Protein AF-A0A256YL87-F1 (afdb_monomer_lite)

Secondary structure (DSSP, 8-state):
-HHHHGGGS-TTSEEEEEESS------TTSEEEEEE-BPPPTTS---B-HHHHHHHHHHT--SEEEE---SSHHHHHHHHHSTTT---GGGGGG--EEEEEEE-TTT--EEEEEEEEEEE-GGG-EEEEEEEEEETTTTEEEE-S--SHHHHHHHHHH---HHHHHHHHHHHHHHHHHHHHTT---HHHHHHHHHHHHH-HHHHHHHHHTT-----

Structure (mmCIF, N/CA/C/O backbone):
data_AF-A0A256YL87-F1
#
_entry.id   AF-A0A256YL87-F1
#
loop_
_atom_site.group_PDB
_atom_site.id
_atom_site.type_symbol
_atom_site.label_atom_id
_atom_site.label_alt_id
_atom_site.label_comp_id
_atom_site.label_asym_id
_atom_site.label_entity_id
_atom_site.label_seq_id
_atom_site.pdbx_PDB_ins_code
_atom_site.Cartn_x
_atom_site.Cartn_y
_atom_site.Cartn_z
_atom_site.occupancy
_atom_site.B_iso_or_equiv
_atom_site.auth_seq_id
_atom_site.auth_comp_id
_atom_site.auth_asym_id
_atom_site.auth_atom_id
_atom_site.pdbx_PDB_model_num
ATOM 1 N N . MET A 1 1 ? 0.504 -9.655 0.943 1.00 65.00 1 MET A N 1
ATOM 2 C CA . MET A 1 1 ? 0.299 -8.332 1.563 1.00 65.00 1 MET A CA 1
ATOM 3 C C . MET A 1 1 ? -0.333 -7.368 0.583 1.00 65.00 1 MET A C 1
ATOM 5 O O . MET A 1 1 ? -1.377 -6.861 0.934 1.00 65.00 1 MET A O 1
ATOM 9 N N . LEU A 1 2 ? 0.217 -7.143 -0.621 1.00 65.88 2 LEU A N 1
ATOM 10 C CA . LEU A 1 2 ? -0.409 -6.188 -1.535 1.00 65.88 2 LEU A CA 1
ATOM 11 C C . LEU A 1 2 ? -1.869 -6.567 -1.850 1.00 65.88 2 LEU A C 1
ATOM 13 O O . LEU A 1 2 ? -2.726 -5.746 -1.579 1.00 65.88 2 LEU A O 1
ATOM 17 N N . ASN A 1 3 ? -2.173 -7.829 -2.196 1.00 68.75 3 ASN A N 1
ATOM 18 C CA . ASN A 1 3 ? -3.563 -8.323 -2.319 1.00 68.75 3 ASN A CA 1
ATOM 19 C C . ASN A 1 3 ? -4.438 -8.081 -1.068 1.00 68.75 3 ASN A C 1
ATOM 21 O O . ASN A 1 3 ? -5.636 -7.885 -1.195 1.00 68.75 3 ASN A O 1
ATOM 25 N N . ALA A 1 4 ? -3.853 -8.075 0.135 1.00 72.06 4 ALA A N 1
ATOM 26 C CA . ALA A 1 4 ? -4.585 -7.834 1.382 1.00 72.06 4 ALA A CA 1
ATOM 27 C C . ALA A 1 4 ? -4.848 -6.341 1.642 1.00 72.06 4 ALA A C 1
ATOM 29 O O . ALA A 1 4 ? -5.718 -6.011 2.436 1.00 72.06 4 ALA A O 1
ATOM 30 N N . LEU A 1 5 ? -4.108 -5.442 0.983 1.00 74.75 5 LEU A N 1
ATOM 31 C CA . LEU A 1 5 ? -4.357 -4.000 1.028 1.00 74.75 5 LEU A CA 1
ATOM 32 C C . LEU A 1 5 ? -5.403 -3.551 -0.005 1.00 74.75 5 LEU A C 1
ATOM 34 O O . LEU A 1 5 ? -5.921 -2.443 0.090 1.00 74.75 5 LEU A O 1
ATOM 38 N N . MET A 1 6 ? -5.710 -4.406 -0.982 1.00 71.38 6 MET A N 1
ATOM 39 C CA . MET A 1 6 ? -6.603 -4.100 -2.102 1.00 71.38 6 MET A CA 1
ATOM 40 C C . MET A 1 6 ? -8.051 -3.799 -1.693 1.00 71.38 6 MET A C 1
ATOM 42 O O . MET A 1 6 ? -8.614 -2.876 -2.272 1.00 71.38 6 MET A O 1
ATOM 46 N N . PRO A 1 7 ? -8.649 -4.462 -0.679 1.00 73.06 7 PRO A N 1
ATOM 47 C CA . PRO A 1 7 ? -9.978 -4.092 -0.184 1.00 73.06 7 PRO A CA 1
ATOM 48 C C . PRO A 1 7 ? -10.101 -2.640 0.286 1.00 73.06 7 PRO A C 1
ATOM 50 O O . PRO A 1 7 ? -11.183 -2.074 0.221 1.00 73.06 7 PRO A O 1
ATOM 53 N N . PHE A 1 8 ? -9.002 -2.017 0.728 1.00 80.06 8 PHE A N 1
ATOM 54 C CA . PHE A 1 8 ? -8.979 -0.615 1.167 1.00 80.06 8 PHE A CA 1
ATOM 55 C C . PHE A 1 8 ? -8.880 0.386 0.020 1.00 80.06 8 PHE A C 1
ATOM 57 O O . PHE A 1 8 ? -8.781 1.592 0.248 1.00 80.06 8 PHE A O 1
ATOM 64 N N . MET A 1 9 ? -8.846 -0.096 -1.218 1.00 78.19 9 MET A N 1
ATOM 65 C CA . MET A 1 9 ? -8.761 0.754 -2.389 1.00 78.19 9 MET A CA 1
ATOM 66 C C . MET A 1 9 ? -10.175 1.062 -2.873 1.00 78.19 9 MET A C 1
ATOM 68 O O . MET A 1 9 ? -10.943 0.132 -3.118 1.00 78.19 9 MET A O 1
ATOM 72 N N . PRO A 1 10 ? -10.531 2.348 -3.032 1.00 75.62 10 PRO A N 1
ATOM 73 C CA . PRO A 1 10 ? -11.819 2.719 -3.593 1.00 75.62 10 PRO A CA 1
ATOM 74 C C . PRO A 1 10 ? -12.032 2.059 -4.961 1.00 75.62 10 PRO A C 1
ATOM 76 O O . PRO A 1 10 ? -11.167 2.141 -5.835 1.00 75.62 10 PRO A O 1
ATOM 79 N N . ALA A 1 11 ? -13.195 1.436 -5.165 1.00 73.12 11 ALA A N 1
ATOM 80 C CA . ALA A 1 11 ? -13.511 0.701 -6.395 1.00 73.12 11 ALA A CA 1
ATOM 81 C C . ALA A 1 11 ? -13.510 1.581 -7.662 1.00 73.12 11 ALA A C 1
ATOM 83 O O . ALA A 1 11 ? -13.386 1.081 -8.778 1.00 73.12 11 ALA A O 1
ATOM 84 N N . ASN A 1 12 ? -13.610 2.904 -7.501 1.00 79.81 12 ASN A N 1
ATOM 85 C CA . ASN A 1 12 ? -13.556 3.874 -8.592 1.00 79.81 12 ASN A CA 1
ATOM 86 C C . ASN A 1 12 ? -12.128 4.222 -9.061 1.00 79.81 12 ASN A C 1
ATOM 88 O O . ASN A 1 12 ? -11.996 4.988 -10.014 1.00 79.81 12 ASN A O 1
ATOM 92 N N . GLN A 1 13 ? -11.077 3.688 -8.429 1.00 83.00 13 GLN A N 1
ATOM 93 C CA . GLN A 1 13 ? -9.684 3.952 -8.803 1.00 83.00 13 GLN A CA 1
ATOM 94 C C . GLN A 1 13 ? -9.169 2.948 -9.841 1.00 83.00 13 GLN A C 1
ATOM 96 O O . GLN A 1 13 ? -9.320 1.736 -9.683 1.00 83.00 13 GLN A O 1
ATOM 101 N N . ARG A 1 14 ? -8.494 3.445 -10.885 1.00 84.31 14 ARG A N 1
ATOM 102 C CA . ARG A 1 14 ? -7.747 2.630 -11.850 1.00 84.31 14 ARG A CA 1
ATOM 103 C C . ARG A 1 14 ? -6.393 2.239 -11.268 1.00 84.31 14 ARG A C 1
ATOM 105 O O . ARG A 1 14 ? -5.524 3.089 -11.056 1.00 84.31 14 ARG A O 1
ATOM 112 N N . ILE A 1 15 ? -6.191 0.940 -11.088 1.00 86.62 15 ILE A N 1
ATOM 113 C CA . ILE A 1 15 ? -4.958 0.360 -10.556 1.00 86.62 15 ILE A CA 1
ATOM 114 C C . ILE A 1 15 ? -4.226 -0.343 -11.693 1.00 86.62 15 ILE A C 1
ATOM 116 O O . ILE A 1 15 ? -4.788 -1.223 -12.341 1.00 86.62 15 ILE A O 1
ATOM 120 N N . ILE A 1 16 ? -2.965 0.005 -11.927 1.00 87.31 16 ILE A N 1
ATOM 121 C CA . ILE A 1 16 ? -2.122 -0.681 -12.912 1.00 87.31 16 ILE A CA 1
ATOM 122 C C . ILE A 1 16 ? -0.982 -1.370 -12.178 1.00 87.31 16 ILE A C 1
ATOM 124 O O . ILE A 1 16 ? -0.243 -0.711 -11.448 1.00 87.31 16 ILE A O 1
ATOM 128 N N . SER A 1 17 ? -0.834 -2.682 -12.361 1.00 87.19 17 SER A N 1
ATOM 129 C CA . SER A 1 17 ? 0.311 -3.427 -11.832 1.00 87.19 17 SER A CA 1
ATOM 130 C C . SER A 1 17 ? 1.268 -3.827 -12.939 1.00 87.19 17 SER A C 1
ATOM 132 O O . SER A 1 17 ? 0.838 -4.109 -14.049 1.00 87.19 17 SER A O 1
ATOM 134 N N . MET A 1 18 ? 2.562 -3.850 -12.642 1.00 86.88 18 MET A N 1
ATOM 135 C CA . MET A 1 18 ? 3.627 -4.227 -13.568 1.00 86.88 18 MET A CA 1
ATOM 136 C C . MET A 1 18 ? 4.562 -5.196 -12.865 1.00 86.88 18 MET A C 1
ATOM 138 O O . MET A 1 18 ? 5.138 -4.845 -11.840 1.00 86.88 18 MET A O 1
ATOM 142 N N . GLU A 1 19 ? 4.702 -6.409 -13.385 1.00 83.12 19 GLU A N 1
ATOM 143 C CA . GLU A 1 19 ? 5.473 -7.479 -12.742 1.00 83.12 19 GLU A CA 1
ATOM 144 C C . GLU A 1 19 ? 6.306 -8.238 -13.781 1.00 83.12 19 GLU A C 1
ATOM 146 O O . GLU A 1 19 ? 5.884 -8.362 -14.928 1.00 83.12 19 GLU A O 1
ATOM 151 N N . ASP A 1 20 ? 7.463 -8.786 -13.408 1.00 80.25 20 ASP A N 1
ATOM 152 C CA . ASP A 1 20 ? 8.186 -9.698 -14.307 1.00 80.25 20 ASP A CA 1
ATOM 153 C C . ASP A 1 20 ? 7.528 -11.079 -14.364 1.00 80.25 20 ASP A C 1
ATOM 155 O O . ASP A 1 20 ? 7.386 -11.689 -15.420 1.00 80.25 20 ASP A O 1
ATOM 159 N N . THR A 1 21 ? 7.052 -11.559 -13.216 1.00 79.25 21 THR A N 1
ATOM 160 C CA . THR A 1 21 ? 6.177 -12.727 -13.109 1.00 79.25 21 THR A CA 1
ATOM 161 C C . THR A 1 21 ? 4.900 -12.301 -12.409 1.00 79.25 21 THR A C 1
ATOM 163 O O . THR A 1 21 ? 4.961 -11.682 -11.354 1.00 79.25 21 THR A O 1
ATOM 166 N N . ARG A 1 22 ? 3.737 -12.627 -12.977 1.00 80.50 22 ARG A N 1
ATOM 167 C CA . ARG A 1 22 ? 2.442 -12.253 -12.398 1.00 80.50 22 ARG A CA 1
ATOM 168 C C . ARG A 1 22 ? 2.226 -12.954 -11.055 1.00 80.50 22 ARG A C 1
ATOM 170 O O . ARG A 1 22 ? 2.071 -14.174 -11.022 1.00 80.50 22 ARG A O 1
ATOM 177 N N . GLU A 1 23 ? 2.164 -12.188 -9.972 1.00 76.62 23 GLU A N 1
ATOM 178 C CA . GLU A 1 23 ? 1.885 -12.700 -8.627 1.00 76.62 23 GLU A CA 1
ATOM 179 C C . GLU A 1 23 ? 0.639 -12.080 -7.994 1.00 76.62 23 GLU A C 1
ATOM 181 O O . GLU A 1 23 ? 0.049 -12.659 -7.074 1.00 76.62 23 GLU A O 1
ATOM 186 N N . LEU A 1 24 ? 0.245 -10.889 -8.444 1.00 76.94 24 LEU A N 1
ATOM 187 C CA . LEU A 1 24 ? -0.915 -10.204 -7.899 1.00 76.94 24 LEU A CA 1
ATOM 188 C C . LEU A 1 24 ? -2.213 -10.815 -8.408 1.00 76.94 24 LEU A C 1
ATOM 190 O O . LEU A 1 24 ? -2.313 -11.297 -9.537 1.00 76.94 24 LEU A O 1
ATOM 194 N N . ASN A 1 25 ? -3.215 -10.778 -7.534 1.00 77.56 25 ASN A N 1
ATOM 195 C CA . ASN A 1 25 ? -4.585 -11.157 -7.837 1.00 77.56 25 ASN A CA 1
ATOM 196 C C . ASN A 1 25 ? -5.507 -10.206 -7.077 1.00 77.56 25 ASN A C 1
ATOM 198 O O . ASN A 1 25 ? -5.668 -10.344 -5.861 1.00 77.56 25 ASN A O 1
ATOM 202 N N . LEU A 1 26 ? -6.017 -9.193 -7.775 1.00 76.62 26 LEU A N 1
ATOM 203 C CA . LEU A 1 26 ? -6.909 -8.195 -7.193 1.00 76.62 26 LEU A CA 1
ATOM 204 C C . LEU A 1 26 ? -8.371 -8.656 -7.295 1.00 76.62 26 LEU A C 1
ATOM 206 O O . LEU A 1 26 ? -8.702 -9.401 -8.218 1.00 76.62 26 LEU A O 1
ATOM 210 N N . PRO A 1 27 ? -9.238 -8.201 -6.372 1.00 75.19 27 PRO A N 1
ATOM 211 C CA . PRO A 1 27 ? -10.679 -8.414 -6.459 1.00 75.19 27 PRO A CA 1
ATOM 212 C C . PRO A 1 27 ? -11.276 -7.967 -7.791 1.00 75.19 27 PRO A C 1
ATOM 214 O O . PRO A 1 27 ? -10.871 -6.942 -8.339 1.00 75.19 27 PRO A O 1
ATOM 217 N N . GLU A 1 28 ? -12.309 -8.674 -8.248 1.00 77.69 28 GLU A N 1
ATOM 218 C CA . GLU A 1 28 ? -13.005 -8.363 -9.505 1.00 77.69 28 GLU A CA 1
ATOM 219 C C . GLU A 1 28 ? -13.693 -6.991 -9.495 1.00 77.69 28 GLU A C 1
ATOM 221 O O . GLU A 1 28 ? -13.864 -6.381 -10.548 1.00 77.69 28 GLU A O 1
ATOM 226 N N . PHE A 1 29 ? -14.064 -6.476 -8.317 1.00 76.19 29 PHE A N 1
ATOM 227 C CA . PHE A 1 29 ? -14.705 -5.165 -8.193 1.00 76.19 29 PHE A CA 1
ATOM 228 C C . PHE A 1 29 ? -13.746 -3.985 -8.415 1.00 76.19 29 PHE A C 1
ATOM 230 O O . PHE A 1 29 ? -14.200 -2.849 -8.546 1.00 76.19 29 PHE A O 1
ATOM 237 N N . LEU A 1 30 ? -12.429 -4.220 -8.440 1.00 80.12 30 LEU A N 1
ATOM 238 C CA . LEU A 1 30 ? -11.444 -3.175 -8.702 1.00 80.12 30 LEU A CA 1
ATOM 239 C C . LEU A 1 30 ? -11.205 -3.014 -10.204 1.00 80.12 30 LEU A C 1
ATOM 241 O O . LEU A 1 30 ? -11.046 -3.986 -10.943 1.00 80.12 30 LEU A O 1
ATOM 245 N N . HIS A 1 31 ? -11.060 -1.767 -10.654 1.00 87.19 31 HIS A N 1
ATOM 246 C CA . HIS A 1 31 ? -10.614 -1.458 -12.011 1.00 87.19 31 HIS A CA 1
ATOM 247 C C . HIS A 1 31 ? -9.100 -1.694 -12.148 1.00 87.19 31 HIS A C 1
ATOM 249 O O . HIS A 1 31 ? -8.292 -0.762 -12.147 1.00 87.19 31 HIS A O 1
ATOM 255 N N . TRP A 1 32 ? -8.715 -2.965 -12.251 1.00 89.31 32 TRP A N 1
ATOM 256 C CA . TRP A 1 32 ? -7.324 -3.406 -12.294 1.00 89.31 32 TRP A CA 1
ATOM 257 C C . TRP A 1 32 ? -6.852 -3.773 -13.702 1.00 89.31 32 TRP A C 1
ATOM 259 O O . TRP A 1 32 ? -7.503 -4.532 -14.418 1.00 89.31 32 TRP A O 1
ATOM 269 N N . ILE A 1 33 ? -5.670 -3.276 -14.073 1.00 90.62 33 ILE A N 1
ATOM 270 C CA . ILE A 1 33 ? -4.986 -3.616 -15.318 1.00 90.62 33 ILE A CA 1
ATOM 271 C C . ILE A 1 33 ? -3.612 -4.229 -14.997 1.00 90.62 33 ILE A C 1
ATOM 273 O O . ILE A 1 33 ? -2.687 -3.503 -14.626 1.00 90.62 33 ILE A O 1
ATOM 277 N N . PRO A 1 34 ? -3.458 -5.557 -15.119 1.00 90.69 34 PRO A N 1
ATOM 278 C CA . PRO A 1 34 ? -2.176 -6.222 -14.937 1.00 90.69 34 PRO A CA 1
ATOM 279 C C . PRO A 1 34 ? -1.333 -6.156 -16.210 1.00 90.69 34 PRO A C 1
ATOM 281 O O . PRO A 1 34 ? -1.773 -6.553 -17.289 1.00 90.69 34 PRO A O 1
ATOM 284 N N . LEU A 1 35 ? -0.092 -5.714 -16.063 1.00 90.94 35 LEU A N 1
ATOM 285 C CA . LEU A 1 35 ? 0.942 -5.706 -17.084 1.00 90.94 35 LEU A CA 1
ATOM 286 C C . LEU A 1 35 ? 2.084 -6.631 -16.647 1.00 90.94 35 LEU A C 1
ATOM 288 O O . LEU A 1 35 ? 2.415 -6.726 -15.463 1.00 90.94 35 LEU A O 1
ATOM 292 N N . THR A 1 36 ? 2.695 -7.322 -17.604 1.00 90.12 36 THR A N 1
ATOM 293 C CA . THR A 1 36 ? 3.812 -8.236 -17.340 1.00 90.12 36 THR A CA 1
ATOM 294 C C . THR A 1 36 ? 4.916 -7.991 -18.350 1.00 90.12 36 THR A C 1
ATOM 296 O O . THR A 1 36 ? 4.622 -7.723 -19.520 1.00 90.12 36 THR A O 1
ATOM 299 N N . THR A 1 37 ? 6.173 -8.037 -17.905 1.00 87.75 37 THR A N 1
ATOM 300 C CA . THR A 1 37 ? 7.304 -7.919 -18.829 1.00 87.75 37 THR A CA 1
ATOM 301 C C . THR A 1 37 ? 7.340 -9.130 -19.756 1.00 87.75 37 THR A C 1
ATOM 303 O O . THR A 1 37 ? 6.753 -10.185 -19.490 1.00 87.75 37 THR A O 1
ATOM 306 N N . ARG A 1 38 ? 7.983 -8.973 -20.910 1.00 92.12 38 ARG A N 1
ATOM 307 C CA . ARG A 1 38 ? 8.139 -10.049 -21.885 1.00 92.12 38 ARG A CA 1
ATOM 308 C C . ARG A 1 38 ? 9.583 -10.069 -22.367 1.00 92.12 38 ARG A C 1
ATOM 310 O O . ARG A 1 38 ? 10.016 -9.069 -22.933 1.00 92.12 38 ARG A O 1
ATOM 317 N N . PRO A 1 39 ? 10.328 -11.175 -22.200 1.00 88.50 39 PRO A N 1
ATOM 318 C CA . PRO A 1 39 ? 11.664 -11.273 -22.770 1.00 88.50 39 PRO A CA 1
ATOM 319 C C . PRO A 1 39 ? 11.594 -11.288 -24.308 1.00 88.50 39 PRO A C 1
ATOM 321 O O . PRO A 1 39 ? 10.556 -11.658 -24.874 1.00 88.50 39 PRO A O 1
ATOM 324 N N . PRO A 1 40 ? 12.684 -10.924 -25.005 1.00 94.38 40 PRO A N 1
ATOM 325 C CA . PRO A 1 40 ? 12.738 -11.017 -26.457 1.00 94.38 40 PRO A CA 1
ATOM 326 C C . PRO A 1 40 ? 12.564 -12.465 -26.930 1.00 94.38 40 PRO A C 1
ATOM 328 O O . PRO A 1 40 ? 12.937 -13.428 -26.254 1.00 94.38 40 PRO A O 1
ATOM 331 N N . ASN A 1 41 ? 12.026 -12.626 -28.137 1.00 93.56 41 ASN A N 1
ATOM 332 C CA . ASN A 1 41 ? 11.998 -13.918 -28.814 1.00 93.56 41 ASN A CA 1
ATOM 333 C C . ASN A 1 41 ? 13.433 -14.360 -29.214 1.00 93.56 41 ASN A C 1
ATOM 335 O O . ASN A 1 41 ? 14.371 -13.564 -29.141 1.00 93.56 41 ASN A O 1
ATOM 339 N N . PRO A 1 42 ? 13.650 -15.599 -29.702 1.00 94.62 42 PRO A N 1
ATOM 340 C CA . PRO A 1 42 ? 14.984 -16.063 -30.114 1.00 94.62 42 PRO A CA 1
ATOM 341 C C . PRO A 1 42 ? 15.659 -15.254 -31.237 1.00 94.62 42 PRO A C 1
ATOM 343 O O . PRO A 1 42 ? 16.839 -15.458 -31.505 1.00 94.62 42 PRO A O 1
ATOM 346 N N . ARG A 1 43 ? 14.923 -14.366 -31.919 1.00 91.19 43 ARG A N 1
ATOM 347 C CA . ARG A 1 43 ? 15.444 -13.432 -32.930 1.00 91.19 43 ARG A CA 1
ATOM 348 C C . ARG A 1 43 ? 15.792 -12.057 -32.343 1.00 91.19 43 ARG A C 1
ATOM 350 O O . ARG A 1 43 ? 16.226 -11.190 -33.089 1.00 91.19 43 ARG A O 1
ATOM 357 N N . GLY A 1 44 ? 15.620 -11.863 -31.035 1.00 90.25 44 GLY A N 1
ATOM 358 C CA . GLY A 1 44 ? 15.853 -10.591 -30.350 1.00 90.25 44 GLY A CA 1
ATOM 359 C C . GLY A 1 44 ? 14.690 -9.600 -30.449 1.00 90.25 44 GLY A C 1
ATOM 360 O O . GLY A 1 44 ? 14.859 -8.440 -30.099 1.00 90.25 44 GLY A O 1
ATOM 361 N N . GLU A 1 45 ? 13.519 -10.017 -30.936 1.00 91.25 45 GLU A N 1
ATOM 362 C CA . GLU A 1 45 ? 12.387 -9.120 -31.197 1.00 91.25 45 GLU A CA 1
ATOM 363 C C . GLU A 1 45 ? 11.283 -9.265 -30.142 1.00 91.25 45 GLU A C 1
ATOM 365 O O . GLU A 1 45 ? 11.072 -10.337 -29.569 1.00 91.25 45 GLU A O 1
ATOM 370 N N . GLY A 1 46 ? 10.506 -8.197 -29.949 1.00 90.62 46 GLY A N 1
ATOM 371 C CA . GLY A 1 46 ? 9.295 -8.231 -29.132 1.00 90.62 46 GLY A CA 1
ATOM 372 C C . GLY A 1 46 ? 9.540 -8.240 -27.624 1.00 90.62 46 GLY A C 1
ATOM 373 O O . GLY A 1 46 ? 8.633 -8.630 -26.889 1.00 90.62 46 GLY A O 1
ATOM 374 N N . GLU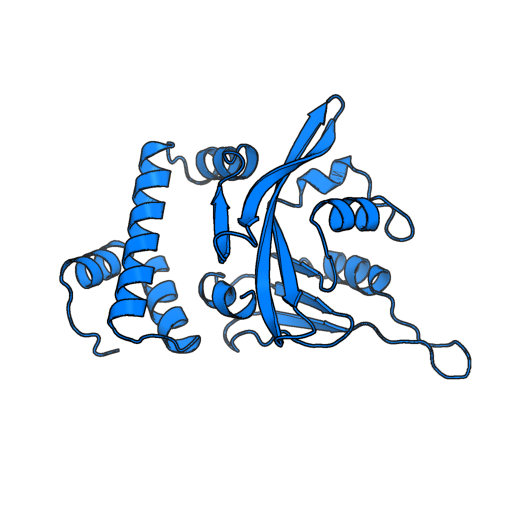 A 1 47 ? 10.711 -7.814 -27.158 1.00 92.19 47 GLU A N 1
ATOM 375 C CA . GLU A 1 47 ? 10.905 -7.496 -25.743 1.00 92.19 47 GLU A CA 1
ATOM 376 C C . GLU A 1 47 ? 9.887 -6.436 -25.291 1.00 92.19 47 GLU A C 1
ATOM 378 O O . GLU A 1 47 ? 9.519 -5.549 -26.060 1.00 92.19 47 GLU A O 1
ATOM 383 N N . VAL A 1 48 ? 9.384 -6.590 -24.069 1.00 91.00 48 VAL A N 1
ATOM 384 C CA . VAL A 1 48 ? 8.622 -5.571 -23.350 1.00 91.00 48 VAL A CA 1
ATOM 385 C C . VAL A 1 48 ? 9.256 -5.455 -21.976 1.00 91.00 48 VAL A C 1
ATOM 387 O O . VAL A 1 48 ? 9.045 -6.297 -21.100 1.00 91.00 48 VAL A O 1
ATOM 390 N N . SER A 1 49 ? 10.076 -4.431 -21.816 1.00 84.56 49 SER A N 1
ATOM 391 C CA . SER A 1 49 ? 10.797 -4.131 -20.588 1.00 84.56 49 SER A CA 1
ATOM 392 C C . SER A 1 49 ? 9.880 -3.509 -19.531 1.00 84.56 49 SER A C 1
ATOM 394 O O . SER A 1 49 ? 8.834 -2.934 -19.836 1.00 84.56 49 SER A O 1
ATOM 396 N N . MET A 1 50 ? 10.297 -3.559 -18.262 1.00 81.56 50 MET A N 1
ATOM 397 C CA . MET A 1 50 ? 9.576 -2.878 -17.181 1.00 81.56 50 MET A CA 1
ATOM 398 C C . MET A 1 50 ? 9.473 -1.365 -17.415 1.00 81.56 50 MET A C 1
ATOM 400 O O . MET A 1 50 ? 8.468 -0.764 -17.048 1.00 81.56 50 MET A O 1
ATOM 404 N N . LEU A 1 51 ? 10.467 -0.763 -18.078 1.00 75.94 51 LEU A N 1
ATOM 405 C CA . LEU A 1 51 ? 10.399 0.635 -18.496 1.00 75.94 51 LEU A CA 1
ATOM 406 C C . LEU A 1 51 ? 9.195 0.885 -19.404 1.00 75.94 51 LEU A C 1
ATOM 408 O O . LEU A 1 51 ? 8.401 1.780 -19.129 1.00 75.94 51 LEU A O 1
ATOM 412 N N . GLU A 1 52 ? 9.072 0.117 -20.485 1.00 82.50 52 GLU A N 1
ATOM 413 C CA . GLU A 1 52 ? 8.011 0.327 -21.473 1.00 82.50 52 GLU A CA 1
ATOM 414 C C . GLU A 1 52 ? 6.630 0.168 -20.834 1.00 82.50 52 GLU A C 1
ATOM 416 O O . GLU A 1 52 ? 5.698 0.903 -21.169 1.00 82.50 52 GLU A O 1
ATOM 421 N N . LEU A 1 53 ? 6.504 -0.743 -19.863 1.00 85.56 53 LEU A N 1
ATOM 422 C CA . LEU A 1 53 ? 5.288 -0.869 -19.068 1.00 85.56 53 LEU A CA 1
ATOM 423 C C . LEU A 1 53 ? 5.018 0.380 -18.226 1.00 85.56 53 LEU A C 1
ATOM 425 O O . LEU A 1 53 ? 3.884 0.856 -18.227 1.00 85.56 53 LEU A O 1
ATOM 429 N N . VAL A 1 54 ? 6.028 0.930 -17.542 1.00 76.19 54 VAL A N 1
ATOM 430 C CA . VAL A 1 54 ? 5.877 2.149 -16.728 1.00 76.19 54 VAL A CA 1
ATOM 431 C C . VAL A 1 54 ? 5.460 3.322 -17.608 1.00 76.19 54 VAL A C 1
ATOM 433 O O . VAL A 1 54 ? 4.457 3.975 -17.314 1.00 76.19 54 VAL A O 1
ATOM 436 N N . GLU A 1 55 ? 6.148 3.553 -18.725 1.00 73.75 55 GLU A N 1
ATOM 437 C CA . GLU A 1 55 ? 5.818 4.634 -19.659 1.00 73.75 55 GLU A CA 1
ATOM 438 C C . GLU A 1 55 ? 4.402 4.502 -20.234 1.00 73.75 55 GLU A C 1
ATOM 440 O O . GLU A 1 55 ? 3.667 5.490 -20.324 1.00 73.75 55 GLU A O 1
ATOM 445 N N . ASN A 1 56 ? 3.994 3.286 -20.608 1.00 81.75 56 ASN A N 1
ATOM 446 C CA . ASN A 1 56 ? 2.645 3.021 -21.098 1.00 81.75 56 ASN A CA 1
ATOM 447 C C . ASN A 1 56 ? 1.605 3.231 -19.987 1.00 81.75 56 ASN A C 1
ATOM 449 O O . ASN A 1 56 ? 0.620 3.941 -20.194 1.00 81.75 56 ASN A O 1
ATOM 453 N N . SER A 1 57 ? 1.871 2.725 -18.778 1.00 78.88 57 SER A N 1
ATOM 454 C CA . SER A 1 57 ? 0.971 2.858 -17.629 1.00 78.88 57 SER A CA 1
ATOM 455 C C . SER A 1 57 ? 0.653 4.319 -17.317 1.00 78.88 57 SER A C 1
ATOM 457 O O . SER A 1 57 ? -0.510 4.647 -17.104 1.00 78.88 57 SER A O 1
ATOM 459 N N . LEU A 1 58 ? 1.631 5.228 -17.400 1.00 75.56 58 LEU A N 1
ATOM 460 C CA . LEU A 1 58 ? 1.423 6.660 -17.161 1.00 75.56 58 LEU A CA 1
ATOM 461 C C . LEU A 1 58 ? 0.463 7.295 -18.184 1.00 75.56 58 LEU A C 1
ATOM 463 O O . LEU A 1 58 ? -0.304 8.198 -17.843 1.00 75.56 58 LEU A O 1
ATOM 467 N N . ARG A 1 59 ? 0.430 6.798 -19.428 1.00 79.75 59 ARG A N 1
ATOM 468 C CA . ARG A 1 59 ? -0.514 7.255 -20.472 1.00 79.75 59 ARG A CA 1
ATOM 469 C C . ARG A 1 59 ? -1.936 6.762 -20.232 1.00 79.75 59 ARG A C 1
ATOM 471 O O . ARG A 1 59 ? -2.888 7.373 -20.717 1.00 79.75 59 ARG A O 1
ATOM 478 N N . MET A 1 60 ? -2.090 5.695 -19.458 1.00 81.19 60 MET A N 1
ATOM 479 C CA . MET A 1 60 ? -3.381 5.101 -19.124 1.00 81.19 60 MET A CA 1
ATOM 480 C C . MET A 1 60 ? -4.100 5.847 -17.993 1.00 81.19 60 MET A C 1
ATOM 482 O O . MET A 1 60 ? -5.155 5.392 -17.561 1.00 81.19 60 MET A O 1
ATOM 486 N N . ARG A 1 61 ? -3.569 6.991 -17.526 1.00 79.88 61 ARG A N 1
ATOM 487 C CA . ARG A 1 61 ? -4.113 7.788 -16.409 1.00 79.88 61 ARG A CA 1
ATOM 488 C C . ARG A 1 61 ? -4.469 6.896 -15.211 1.00 79.88 61 ARG A C 1
ATOM 490 O O . ARG A 1 61 ? -5.657 6.732 -14.918 1.00 79.88 61 ARG A O 1
ATOM 497 N N . PRO A 1 62 ? -3.477 6.231 -14.605 1.00 82.38 62 PRO A N 1
ATOM 498 C CA . PRO A 1 62 ? -3.709 5.421 -13.426 1.00 82.38 62 PRO A CA 1
ATOM 499 C C . PRO A 1 62 ? -3.960 6.338 -12.234 1.00 82.38 62 PRO A C 1
ATOM 501 O O . PRO A 1 62 ? -3.290 7.359 -12.088 1.00 82.38 62 PRO A O 1
ATOM 504 N N . ASP A 1 63 ? -4.871 5.940 -11.354 1.00 81.25 63 ASP A N 1
ATOM 505 C CA . ASP A 1 63 ? -4.939 6.516 -10.012 1.00 81.25 63 ASP A CA 1
ATOM 506 C C . ASP A 1 63 ? -3.801 5.956 -9.156 1.00 81.25 63 ASP A C 1
ATOM 508 O O . ASP A 1 63 ? -3.273 6.640 -8.280 1.00 81.25 63 ASP A O 1
ATOM 512 N N . ARG A 1 64 ? -3.400 4.700 -9.412 1.00 80.06 64 ARG A N 1
ATOM 513 C CA . ARG A 1 64 ? -2.311 4.032 -8.698 1.00 80.06 64 ARG A CA 1
ATOM 514 C C . ARG A 1 64 ? -1.507 3.102 -9.592 1.00 80.06 64 ARG A C 1
ATOM 516 O O . ARG A 1 64 ? -2.055 2.349 -10.398 1.00 80.06 64 ARG A O 1
ATOM 523 N N . ILE A 1 65 ? -0.198 3.125 -9.376 1.00 78.81 65 ILE A N 1
ATOM 524 C CA . ILE A 1 65 ? 0.771 2.252 -10.028 1.00 78.81 65 ILE A CA 1
ATOM 525 C C . ILE A 1 65 ? 1.375 1.316 -8.984 1.00 78.81 65 ILE A C 1
ATOM 527 O O . ILE A 1 65 ? 1.787 1.742 -7.907 1.00 78.81 65 ILE A O 1
ATOM 531 N N . VAL A 1 66 ? 1.454 0.038 -9.331 1.00 79.12 66 VAL A N 1
ATOM 532 C CA . VAL A 1 66 ? 2.162 -0.992 -8.580 1.00 79.12 66 VAL A CA 1
ATOM 533 C C . VAL A 1 66 ? 3.303 -1.509 -9.447 1.00 79.12 66 VAL A C 1
ATOM 535 O O . VAL A 1 66 ? 3.064 -1.994 -10.550 1.00 79.12 66 VAL A O 1
ATOM 538 N N . VAL A 1 67 ? 4.531 -1.449 -8.939 1.00 76.00 67 VAL A N 1
ATOM 539 C CA . VAL A 1 67 ? 5.720 -1.980 -9.621 1.00 76.00 67 VAL A CA 1
ATOM 540 C C . VAL A 1 67 ? 6.274 -3.148 -8.810 1.00 76.00 67 VAL A C 1
ATOM 542 O O . VAL A 1 67 ? 6.549 -3.008 -7.618 1.00 76.00 67 VAL A O 1
ATOM 545 N N . GLY A 1 68 ? 6.399 -4.310 -9.444 1.00 71.44 68 GLY A N 1
ATOM 546 C CA . GLY A 1 68 ? 7.036 -5.494 -8.882 1.00 71.44 68 GLY A CA 1
ATOM 547 C C . GLY A 1 68 ? 8.564 -5.375 -8.831 1.00 71.44 68 GLY A C 1
ATOM 548 O O . GLY A 1 68 ? 9.168 -4.539 -9.493 1.00 71.44 68 GLY A O 1
ATOM 549 N N . GLU A 1 69 ? 9.192 -6.246 -8.040 1.00 68.06 69 GLU A N 1
ATOM 550 C CA . GLU A 1 69 ? 10.646 -6.496 -8.051 1.00 68.06 69 GLU A CA 1
ATOM 551 C C . GLU A 1 69 ? 11.594 -5.369 -7.596 1.00 68.06 69 GLU A C 1
ATOM 553 O O . GLU A 1 69 ? 12.691 -5.197 -8.137 1.00 68.06 69 GLU A O 1
ATOM 558 N N . VAL A 1 70 ? 11.241 -4.659 -6.527 1.00 70.94 70 VAL A N 1
ATOM 559 C CA . VAL A 1 70 ? 12.180 -3.784 -5.800 1.00 70.94 70 VAL A CA 1
ATOM 560 C C . VAL A 1 70 ? 12.518 -4.362 -4.433 1.00 70.94 70 VAL A C 1
ATOM 562 O O . VAL A 1 70 ? 11.634 -4.817 -3.706 1.00 70.94 70 VAL A O 1
ATOM 565 N N . ARG A 1 71 ? 13.811 -4.385 -4.078 1.00 73.62 71 ARG A N 1
ATOM 566 C CA . ARG A 1 71 ? 14.267 -4.965 -2.800 1.00 73.62 71 ARG A CA 1
ATOM 567 C C . ARG A 1 71 ? 14.296 -3.943 -1.675 1.00 73.62 71 ARG A C 1
ATOM 569 O O . ARG A 1 71 ? 14.203 -4.336 -0.513 1.00 73.62 71 ARG A O 1
ATOM 576 N N . ARG A 1 72 ? 14.447 -2.662 -2.019 1.00 83.19 72 ARG A N 1
ATOM 577 C CA . ARG A 1 72 ? 14.503 -1.514 -1.102 1.00 83.19 72 ARG A CA 1
ATOM 578 C C . ARG A 1 72 ? 13.871 -0.285 -1.736 1.00 83.19 72 ARG A C 1
ATOM 580 O O . ARG A 1 72 ? 13.825 -0.179 -2.960 1.00 83.19 72 ARG A O 1
ATOM 587 N N . ALA A 1 73 ? 13.424 0.658 -0.909 1.00 82.62 73 ALA A N 1
ATOM 588 C CA . ALA A 1 73 ? 12.741 1.852 -1.403 1.00 82.62 73 ALA A CA 1
ATOM 589 C C . ALA A 1 73 ? 13.661 2.737 -2.268 1.00 82.62 73 ALA A C 1
ATOM 591 O O . ALA A 1 73 ? 13.204 3.316 -3.248 1.00 82.62 73 ALA A O 1
ATOM 592 N N . HIS A 1 74 ? 14.965 2.790 -1.970 1.00 83.00 74 HIS A N 1
ATOM 593 C CA . HIS A 1 74 ? 15.929 3.554 -2.776 1.00 83.00 74 HIS A CA 1
ATOM 594 C C . HIS A 1 74 ? 16.086 3.007 -4.198 1.00 83.00 74 HIS A C 1
ATOM 596 O O . HIS A 1 74 ? 16.215 3.791 -5.130 1.00 83.00 74 HIS A O 1
ATOM 602 N N . GLU A 1 75 ? 15.976 1.687 -4.393 1.00 79.88 75 GLU A N 1
ATOM 603 C CA . GLU A 1 75 ? 16.061 1.084 -5.728 1.00 79.88 75 GLU A CA 1
ATOM 604 C C . GLU A 1 75 ? 14.912 1.557 -6.630 1.00 79.88 75 GLU A C 1
ATOM 606 O O . GLU A 1 75 ? 15.076 1.623 -7.844 1.00 79.88 75 GLU A O 1
ATOM 611 N N . VAL A 1 76 ? 13.755 1.914 -6.055 1.00 78.94 76 VAL A N 1
ATOM 612 C CA . VAL A 1 76 ? 12.644 2.524 -6.804 1.00 78.94 76 VAL A CA 1
ATOM 613 C C . VAL A 1 76 ? 13.075 3.878 -7.362 1.00 78.94 76 VAL A C 1
ATOM 615 O O . VAL A 1 76 ? 12.858 4.147 -8.539 1.00 78.94 76 VAL A O 1
ATOM 618 N N . ILE A 1 77 ? 13.715 4.713 -6.542 1.00 79.31 77 ILE A N 1
ATOM 619 C CA . ILE A 1 77 ? 14.199 6.032 -6.963 1.00 79.31 77 ILE A CA 1
ATOM 620 C C . ILE A 1 77 ? 15.288 5.893 -8.021 1.00 79.31 77 ILE A C 1
ATOM 622 O O . ILE A 1 77 ? 15.195 6.536 -9.064 1.00 79.31 77 ILE A O 1
ATOM 626 N N . ASP A 1 78 ? 16.276 5.034 -7.779 1.00 79.56 78 ASP A N 1
ATOM 627 C CA . ASP A 1 78 ? 17.387 4.823 -8.707 1.00 79.56 78 ASP A CA 1
ATOM 628 C C . ASP A 1 78 ? 16.895 4.305 -10.057 1.00 79.56 78 ASP A C 1
ATOM 630 O O . ASP A 1 78 ? 17.361 4.761 -11.098 1.00 79.56 78 ASP A O 1
ATOM 634 N N . ARG A 1 79 ? 15.914 3.392 -10.066 1.00 76.81 79 ARG A N 1
ATOM 635 C CA . ARG A 1 79 ? 15.305 2.909 -11.310 1.00 76.81 79 ARG A CA 1
ATOM 636 C C . ARG A 1 79 ? 14.545 4.017 -12.027 1.00 76.81 79 ARG A C 1
ATOM 638 O O . ARG A 1 79 ? 14.676 4.128 -13.239 1.00 76.81 79 ARG A O 1
ATOM 645 N N . ILE A 1 80 ? 13.757 4.815 -11.306 1.00 76.12 80 ILE A N 1
ATOM 646 C CA . ILE A 1 80 ? 12.921 5.858 -11.911 1.00 76.12 80 ILE A CA 1
ATOM 647 C C . ILE A 1 80 ? 13.764 7.019 -12.457 1.00 76.12 80 ILE A C 1
ATOM 649 O O . ILE A 1 80 ? 13.535 7.473 -13.577 1.00 76.12 80 ILE A O 1
ATOM 653 N N . MET A 1 81 ? 14.753 7.492 -11.699 1.00 77.81 81 MET A N 1
ATOM 654 C CA . MET A 1 81 ? 15.622 8.592 -12.132 1.00 77.81 81 MET A CA 1
ATOM 655 C C . MET A 1 81 ? 16.732 8.131 -13.076 1.00 77.81 81 MET A C 1
ATOM 657 O O . MET A 1 81 ? 17.202 8.911 -13.902 1.00 77.81 81 MET A O 1
ATOM 661 N N . GLY A 1 82 ? 17.176 6.883 -12.942 1.00 78.38 82 GLY A N 1
ATOM 662 C CA . GLY A 1 82 ? 18.223 6.307 -13.767 1.00 78.38 82 GLY A CA 1
ATOM 663 C C . GLY A 1 82 ? 17.731 5.885 -15.153 1.00 78.38 82 GLY A C 1
ATOM 664 O O . GLY A 1 82 ? 16.526 5.784 -15.413 1.00 78.38 82 GLY A O 1
ATOM 665 N N . PRO A 1 83 ? 18.665 5.594 -16.073 1.00 71.81 83 PRO A N 1
ATOM 666 C CA . PRO A 1 83 ? 18.315 4.975 -17.334 1.00 71.81 83 PRO A CA 1
ATOM 667 C C . PRO A 1 83 ? 17.641 3.609 -17.109 1.00 71.81 83 PRO A C 1
ATOM 669 O O . PRO A 1 83 ? 18.066 2.853 -16.233 1.00 71.81 83 PRO A O 1
ATOM 672 N N . PRO A 1 84 ? 16.636 3.251 -17.920 1.00 61.59 84 PRO A N 1
ATOM 673 C CA . PRO A 1 84 ? 16.201 3.982 -19.105 1.00 61.59 84 PRO A CA 1
ATOM 674 C C . PRO A 1 84 ? 15.005 4.930 -18.846 1.00 61.59 84 PRO A C 1
ATOM 676 O O . PRO A 1 84 ? 14.649 5.678 -19.751 1.00 61.59 84 PRO A O 1
ATOM 679 N N . MET A 1 85 ? 14.444 4.968 -17.623 1.00 72.56 85 MET A N 1
ATOM 680 C CA . MET A 1 85 ? 13.297 5.823 -17.259 1.00 72.56 85 MET A CA 1
ATOM 681 C C . MET A 1 85 ? 13.625 7.316 -17.310 1.00 72.56 85 MET A C 1
ATOM 683 O O . MET A 1 85 ? 12.817 8.089 -17.819 1.00 72.56 85 MET A O 1
ATOM 687 N N . ASN A 1 86 ? 14.801 7.724 -16.816 1.00 76.12 86 ASN A N 1
ATOM 688 C CA . ASN A 1 86 ? 15.275 9.116 -16.834 1.00 76.12 86 ASN A CA 1
ATOM 689 C C . ASN A 1 86 ? 14.212 10.138 -16.381 1.00 76.12 86 ASN A C 1
ATOM 691 O O . ASN A 1 86 ? 14.151 11.261 -16.893 1.00 76.12 86 ASN A O 1
ATOM 695 N N . ILE A 1 87 ? 13.343 9.748 -15.446 1.00 75.88 87 ILE A N 1
ATOM 696 C CA . ILE A 1 87 ? 12.258 10.599 -14.981 1.00 75.88 87 ILE A C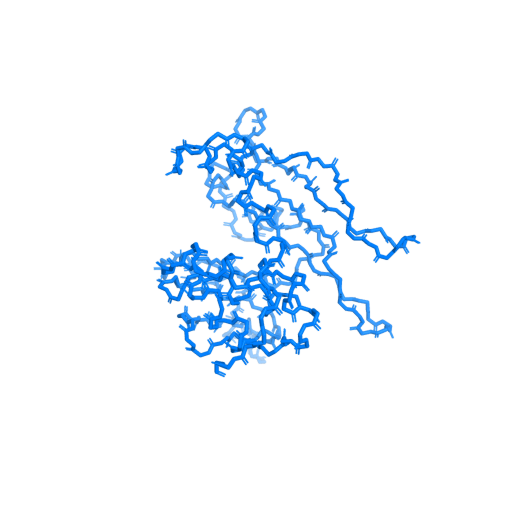A 1
ATOM 697 C C . ILE A 1 87 ? 12.875 11.690 -14.095 1.00 75.88 87 ILE A C 1
ATOM 699 O O . ILE A 1 87 ? 13.534 11.373 -13.101 1.00 75.88 87 ILE A O 1
ATOM 703 N N . PRO A 1 88 ? 12.682 12.984 -14.417 1.00 75.19 88 PRO A N 1
ATOM 704 C CA . PRO A 1 88 ? 13.262 14.059 -13.624 1.00 75.19 88 PRO A CA 1
ATOM 705 C C . PRO A 1 88 ? 12.781 14.010 -12.170 1.00 75.19 88 PRO A C 1
ATOM 707 O O . PRO A 1 88 ? 11.584 13.885 -11.914 1.00 75.19 88 PRO A O 1
ATOM 710 N N . GLY A 1 89 ? 13.685 14.221 -11.209 1.00 70.75 89 GLY A N 1
ATOM 711 C CA . GLY A 1 89 ? 13.340 14.261 -9.779 1.00 70.75 89 GLY A CA 1
ATOM 712 C C . GLY A 1 89 ? 12.187 15.221 -9.446 1.00 70.75 89 GLY A C 1
ATOM 713 O O . GLY A 1 89 ? 11.404 14.969 -8.537 1.00 70.75 89 GLY A O 1
ATOM 714 N N . LEU A 1 90 ? 12.003 16.269 -10.257 1.00 68.69 90 LEU A N 1
ATOM 715 C CA . LEU A 1 90 ? 10.920 17.242 -10.112 1.00 68.69 90 LEU A CA 1
ATOM 716 C C . LEU A 1 90 ? 9.512 16.627 -10.209 1.00 68.69 90 LEU A C 1
ATOM 718 O O . LEU A 1 90 ? 8.592 17.113 -9.556 1.00 68.69 90 LEU A O 1
ATOM 722 N N . VAL A 1 91 ? 9.330 15.569 -11.009 1.00 67.94 91 VAL A N 1
ATOM 723 C CA . VAL A 1 91 ? 8.027 14.894 -11.148 1.00 67.94 91 VAL A CA 1
ATOM 724 C C . VAL A 1 91 ? 7.837 13.763 -10.133 1.00 67.94 91 VAL A C 1
ATOM 726 O O . VAL A 1 91 ? 6.723 13.263 -9.973 1.00 67.94 91 VAL A O 1
ATOM 729 N N . MET A 1 92 ? 8.884 13.410 -9.377 1.00 66.69 92 MET A N 1
ATOM 730 C CA . MET A 1 92 ? 8.817 12.402 -8.311 1.00 66.69 92 MET A CA 1
ATOM 731 C C . MET A 1 92 ? 7.931 12.844 -7.147 1.00 66.69 92 MET A C 1
ATOM 733 O O . MET A 1 92 ? 7.369 12.006 -6.448 1.00 66.69 92 MET A O 1
ATOM 737 N N . GLY A 1 93 ? 7.684 14.151 -7.014 1.00 62.84 93 GLY A N 1
ATOM 738 C CA . GLY A 1 93 ? 6.654 14.696 -6.130 1.00 62.84 93 GLY A CA 1
ATOM 739 C C . GLY A 1 93 ? 5.234 14.182 -6.411 1.00 62.84 93 GLY A C 1
ATOM 740 O O . GLY A 1 93 ? 4.321 14.573 -5.703 1.00 62.84 93 GLY A O 1
ATOM 741 N N . SER A 1 94 ? 5.011 13.320 -7.404 1.00 64.25 94 SER A N 1
ATOM 742 C CA . SER A 1 94 ? 3.746 12.606 -7.629 1.00 64.25 94 SER A CA 1
ATOM 743 C C . SER A 1 94 ? 3.672 11.220 -6.972 1.00 64.25 94 SER A C 1
ATOM 745 O O . SER A 1 94 ? 2.585 10.659 -6.905 1.00 64.25 94 SER A O 1
ATOM 747 N N . LEU A 1 95 ? 4.785 10.668 -6.467 1.00 70.31 95 LEU A N 1
ATOM 748 C CA . LEU A 1 95 ? 4.822 9.387 -5.751 1.00 70.31 95 LEU A CA 1
ATOM 749 C C . LEU A 1 95 ? 4.678 9.646 -4.243 1.00 70.31 95 LEU A C 1
ATOM 751 O O . LEU A 1 95 ? 5.617 10.170 -3.643 1.00 70.31 95 LEU A O 1
ATOM 755 N N . PRO A 1 96 ? 3.531 9.328 -3.615 1.00 71.69 96 PRO A N 1
ATOM 756 C CA . PRO A 1 96 ? 3.315 9.641 -2.204 1.00 71.69 96 PRO A CA 1
ATOM 757 C C . PRO A 1 96 ? 3.936 8.594 -1.269 1.00 71.69 96 PRO A C 1
ATOM 759 O O . PRO A 1 96 ? 4.557 8.951 -0.273 1.00 71.69 96 PRO A O 1
ATOM 762 N N . LEU A 1 97 ? 3.804 7.303 -1.594 1.00 80.38 97 LEU A N 1
ATOM 763 C CA . LEU A 1 97 ? 4.175 6.193 -0.716 1.00 80.38 97 LEU A CA 1
ATOM 764 C C . LEU A 1 97 ? 4.771 5.029 -1.518 1.00 80.38 97 LEU A C 1
ATOM 766 O O . LEU A 1 97 ? 4.244 4.640 -2.558 1.00 80.38 97 LEU A O 1
ATOM 770 N N . ILE A 1 98 ? 5.839 4.443 -0.992 1.00 82.12 98 ILE A N 1
ATOM 771 C CA . ILE A 1 98 ? 6.531 3.264 -1.502 1.00 82.12 98 ILE A CA 1
ATOM 772 C C . ILE A 1 98 ? 6.419 2.167 -0.446 1.00 82.12 98 ILE A C 1
ATOM 774 O O . ILE A 1 98 ? 6.803 2.348 0.709 1.00 82.12 98 ILE A O 1
ATOM 778 N N . VAL A 1 99 ? 5.912 1.006 -0.850 1.00 82.81 99 VAL A N 1
ATOM 779 C CA . VAL A 1 99 ? 5.779 -0.167 0.014 1.00 82.81 99 VAL A CA 1
ATOM 780 C C . VAL A 1 99 ? 6.616 -1.297 -0.564 1.00 82.81 99 VAL A C 1
ATOM 782 O O . VAL A 1 99 ? 6.335 -1.798 -1.650 1.00 82.81 99 VAL A O 1
ATOM 785 N N . VAL A 1 100 ? 7.640 -1.708 0.175 1.00 83.88 100 VAL A N 1
ATOM 786 C CA . VAL A 1 100 ? 8.600 -2.730 -0.239 1.00 83.88 100 VAL A CA 1
ATOM 787 C C . VAL A 1 100 ? 8.268 -4.050 0.425 1.00 83.88 100 VAL A C 1
ATOM 789 O O . VAL A 1 100 ? 7.973 -4.130 1.619 1.00 83.88 100 VAL A O 1
ATOM 792 N N . GLN A 1 101 ? 8.352 -5.114 -0.358 1.00 82.25 101 GLN A N 1
ATOM 793 C CA . GLN A 1 101 ? 7.944 -6.449 0.028 1.00 82.25 101 GLN A CA 1
ATOM 794 C C . GLN A 1 101 ? 9.086 -7.424 -0.194 1.00 82.25 101 GLN A C 1
ATOM 796 O O . GLN A 1 101 ? 9.598 -7.549 -1.301 1.00 82.25 101 GLN A O 1
ATOM 801 N N . HIS A 1 102 ? 9.474 -8.136 0.859 1.00 81.69 102 HIS A N 1
ATOM 802 C CA . HIS A 1 102 ? 10.571 -9.089 0.805 1.00 81.69 102 HIS A CA 1
ATOM 803 C C . HIS A 1 102 ? 10.051 -10.523 0.912 1.00 81.69 102 HIS A C 1
ATOM 805 O O . HIS A 1 102 ? 9.290 -10.859 1.824 1.00 81.69 102 HIS A O 1
ATOM 811 N N . MET A 1 103 ? 10.498 -11.386 -0.003 1.00 79.75 103 MET A N 1
ATOM 812 C CA . MET A 1 103 ? 10.250 -12.824 0.045 1.00 79.75 103 MET A CA 1
ATOM 813 C C . MET A 1 103 ? 11.510 -13.561 0.494 1.00 79.75 103 MET A C 1
ATOM 815 O O . MET A 1 103 ? 12.540 -13.552 -0.181 1.00 79.75 103 MET A O 1
ATOM 819 N N . ASN A 1 104 ? 11.414 -14.271 1.612 1.00 80.62 104 ASN A N 1
ATOM 820 C CA . ASN A 1 104 ? 12.449 -15.204 2.020 1.00 80.62 104 ASN A CA 1
ATOM 821 C C . ASN A 1 104 ? 12.385 -16.453 1.131 1.00 80.62 104 ASN A C 1
ATOM 823 O O . ASN A 1 104 ? 11.511 -17.298 1.297 1.00 80.62 104 ASN A O 1
ATOM 827 N N . ARG A 1 105 ? 13.338 -16.594 0.204 1.00 77.94 105 ARG A N 1
ATOM 828 C CA . ARG A 1 105 ? 13.376 -17.713 -0.756 1.00 77.94 105 ARG A CA 1
ATOM 829 C C . ARG A 1 105 ? 13.528 -19.093 -0.110 1.00 77.94 105 ARG A C 1
ATOM 831 O O . ARG A 1 105 ? 13.151 -20.082 -0.723 1.00 77.94 105 ARG A O 1
ATOM 838 N N . ARG A 1 106 ? 14.066 -19.175 1.112 1.00 81.62 106 ARG A N 1
ATOM 839 C CA . ARG A 1 106 ? 14.231 -20.447 1.832 1.00 81.62 106 ARG A CA 1
ATOM 840 C C . ARG A 1 106 ? 12.935 -20.898 2.499 1.00 81.62 106 ARG A C 1
ATOM 842 O O . ARG A 1 106 ? 12.658 -22.088 2.531 1.00 81.62 106 ARG A O 1
ATOM 849 N N . THR A 1 107 ? 12.178 -19.967 3.079 1.00 85.44 107 THR A N 1
ATOM 850 C CA . THR A 1 107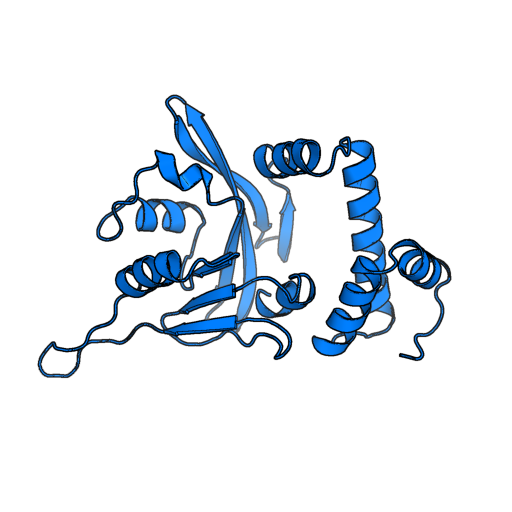 ? 10.961 -20.287 3.847 1.00 85.44 107 THR A CA 1
ATOM 851 C C . THR A 1 107 ? 9.669 -20.029 3.074 1.00 85.44 107 THR A C 1
ATOM 853 O O . THR A 1 107 ? 8.602 -20.401 3.548 1.00 85.44 107 THR A O 1
ATOM 856 N N . GLY A 1 108 ? 9.740 -19.346 1.929 1.00 80.44 108 GLY A N 1
ATOM 857 C CA . GLY A 1 108 ? 8.582 -18.861 1.175 1.00 80.44 108 GLY A CA 1
ATOM 858 C C . GLY A 1 108 ? 7.840 -17.697 1.845 1.00 80.44 108 GLY A C 1
ATOM 859 O O . GLY A 1 108 ? 6.876 -17.178 1.285 1.00 80.44 108 GLY A O 1
ATOM 860 N N . GLN A 1 109 ? 8.265 -17.258 3.035 1.00 81.38 109 GLN A N 1
ATOM 861 C CA . GLN A 1 109 ? 7.561 -16.221 3.787 1.00 81.38 109 GLN A CA 1
ATOM 862 C C . GLN A 1 109 ? 7.735 -14.847 3.142 1.00 81.38 109 GLN A C 1
ATOM 864 O O . GLN A 1 109 ? 8.847 -14.443 2.795 1.00 81.38 109 GLN A O 1
ATOM 869 N N . ARG A 1 110 ? 6.628 -14.108 3.043 1.00 81.62 110 ARG A N 1
ATOM 870 C CA . ARG A 1 110 ? 6.592 -12.715 2.586 1.00 81.62 110 ARG A CA 1
ATOM 871 C C . ARG A 1 110 ? 6.404 -11.783 3.783 1.00 81.62 110 ARG A C 1
ATOM 873 O O . ARG A 1 110 ? 5.581 -12.062 4.659 1.00 81.62 110 ARG A O 1
ATOM 880 N N . ARG A 1 111 ? 7.163 -10.690 3.818 1.00 85.19 111 ARG A N 1
ATOM 881 C CA . ARG A 1 111 ? 7.100 -9.649 4.854 1.00 85.19 111 ARG A CA 1
ATOM 882 C C . ARG A 1 111 ? 7.127 -8.273 4.199 1.00 85.19 111 ARG A C 1
ATOM 884 O O . ARG A 1 111 ? 7.918 -8.066 3.276 1.00 85.19 111 ARG A O 1
ATOM 891 N N . THR A 1 112 ? 6.326 -7.343 4.718 1.00 87.00 112 THR A N 1
ATOM 892 C CA . THR A 1 112 ? 6.542 -5.914 4.468 1.00 87.00 112 THR A CA 1
ATOM 893 C C . THR A 1 112 ? 7.933 -5.588 4.963 1.00 87.00 112 THR A C 1
ATOM 895 O O . THR A 1 112 ? 8.195 -5.803 6.140 1.00 87.00 112 THR A O 1
ATOM 898 N N . PHE A 1 113 ? 8.829 -5.137 4.098 1.00 87.69 113 PHE A N 1
ATOM 899 C CA . PHE A 1 113 ? 10.208 -4.875 4.490 1.00 87.69 113 PHE A CA 1
ATOM 900 C C . PHE A 1 113 ? 10.410 -3.420 4.890 1.00 87.69 113 PHE A C 1
ATOM 902 O O . PHE A 1 113 ? 10.946 -3.152 5.959 1.00 87.69 113 PHE A O 1
ATOM 909 N N . GLU A 1 114 ? 9.934 -2.496 4.061 1.00 89.88 114 GLU A N 1
ATOM 910 C CA . GLU A 1 114 ? 10.050 -1.053 4.269 1.00 89.88 114 GLU A CA 1
ATOM 911 C C . GLU A 1 114 ? 8.757 -0.382 3.780 1.00 89.88 114 GLU A C 1
ATOM 913 O O . GLU A 1 114 ? 8.198 -0.769 2.752 1.00 89.88 114 GLU A O 1
ATOM 918 N N . ILE A 1 115 ? 8.277 0.623 4.509 1.00 89.69 115 ILE A N 1
ATOM 919 C CA . ILE A 1 115 ? 7.274 1.583 4.038 1.00 89.69 115 ILE A CA 1
ATOM 920 C C . ILE A 1 115 ? 7.946 2.946 4.096 1.00 89.69 115 ILE A C 1
ATOM 922 O O . ILE A 1 115 ? 8.399 3.354 5.163 1.00 89.69 115 ILE A O 1
ATOM 926 N N . ALA A 1 116 ? 8.021 3.636 2.966 1.00 90.50 116 ALA A N 1
ATOM 927 C CA . ALA A 1 116 ? 8.656 4.939 2.855 1.00 90.50 116 ALA A CA 1
ATOM 928 C C . ALA A 1 116 ? 7.741 5.915 2.123 1.00 90.50 116 ALA A C 1
ATOM 930 O O . ALA A 1 116 ? 6.996 5.521 1.232 1.00 90.50 116 ALA A O 1
ATOM 931 N N . GLU A 1 117 ? 7.812 7.188 2.470 1.00 87.69 117 GLU A N 1
ATOM 932 C CA . GLU A 1 117 ? 7.225 8.269 1.682 1.00 87.69 117 GLU A CA 1
ATOM 933 C C . GLU A 1 117 ? 8.337 9.065 1.000 1.00 87.69 117 GLU A C 1
ATOM 935 O O . GLU A 1 117 ? 9.488 9.073 1.450 1.00 87.69 117 GLU A O 1
ATOM 940 N N . LEU A 1 118 ? 7.991 9.732 -0.098 1.00 86.56 118 LEU A N 1
ATOM 941 C CA . LEU A 1 118 ? 8.928 10.587 -0.806 1.00 86.56 118 LEU A CA 1
ATOM 942 C C . LEU A 1 118 ? 8.725 12.046 -0.410 1.00 86.56 118 LEU A C 1
ATOM 944 O O . LEU A 1 118 ? 7.696 12.642 -0.738 1.00 86.56 118 LEU A O 1
ATOM 948 N N . VAL A 1 119 ? 9.721 12.629 0.247 1.00 87.44 119 VAL A N 1
ATOM 949 C CA . VAL A 1 119 ? 9.725 14.029 0.677 1.00 87.44 119 VAL A CA 1
ATOM 950 C C . VAL A 1 119 ? 10.596 14.879 -0.247 1.00 87.44 119 VAL A C 1
ATOM 952 O O . VAL A 1 119 ? 11.431 14.374 -1.001 1.00 87.44 119 VAL A O 1
ATOM 955 N N . LYS A 1 120 ? 10.372 16.194 -0.225 1.00 81.81 120 LYS A N 1
ATOM 956 C CA . LYS A 1 120 ? 11.225 17.148 -0.939 1.00 81.81 120 LYS A CA 1
ATOM 957 C C . LYS A 1 120 ? 12.437 17.461 -0.066 1.00 81.81 120 LYS A C 1
ATOM 959 O O . LYS A 1 120 ? 12.282 18.097 0.972 1.00 81.81 120 LYS A O 1
ATOM 964 N N . GLY A 1 121 ? 13.605 17.014 -0.505 1.00 78.19 121 GLY A N 1
ATOM 965 C CA . GLY A 1 121 ? 14.897 17.347 0.076 1.00 78.19 121 GLY A CA 1
ATOM 966 C C . GLY A 1 121 ? 15.403 18.725 -0.341 1.00 78.19 121 GLY A C 1
ATOM 967 O O . GLY A 1 121 ? 14.723 19.503 -1.030 1.00 78.19 121 GLY A O 1
ATOM 968 N N . GLU A 1 122 ? 16.640 19.026 0.045 1.00 74.12 122 GLU A N 1
ATOM 969 C CA . GLU A 1 122 ? 17.291 20.283 -0.324 1.00 74.12 122 GLU A CA 1
ATOM 970 C C . GLU A 1 122 ? 17.424 20.420 -1.853 1.00 74.12 122 GLU A C 1
ATOM 972 O O . GLU A 1 122 ? 17.675 19.462 -2.592 1.00 74.12 122 GLU A O 1
ATOM 977 N N . GLY A 1 123 ? 17.192 21.634 -2.363 1.00 72.25 123 GLY A N 1
ATOM 978 C CA . GLY A 1 123 ? 17.263 21.922 -3.801 1.00 72.25 123 GLY A CA 1
ATOM 979 C C . GLY A 1 123 ? 16.172 21.259 -4.655 1.00 72.25 123 GLY A C 1
ATOM 980 O O . GLY A 1 123 ? 16.280 21.272 -5.879 1.00 72.25 123 GLY A O 1
ATOM 981 N N . GLY A 1 124 ? 15.123 20.691 -4.043 1.00 71.69 124 GLY A N 1
ATOM 982 C CA . GLY A 1 124 ? 14.036 20.015 -4.761 1.00 71.69 124 GLY A CA 1
ATOM 983 C C . GLY A 1 124 ? 14.378 18.592 -5.204 1.00 71.69 124 GLY A C 1
ATOM 984 O O . GLY A 1 124 ? 13.677 18.029 -6.047 1.00 71.69 124 GLY A O 1
ATOM 985 N N . THR A 1 125 ? 15.448 18.017 -4.651 1.00 76.88 125 THR A N 1
ATOM 986 C CA . THR A 1 125 ? 15.793 16.611 -4.866 1.00 76.88 125 THR A CA 1
ATOM 987 C C . THR A 1 125 ? 14.833 15.699 -4.090 1.00 76.88 125 THR A C 1
ATOM 989 O O . THR A 1 125 ? 14.384 16.059 -3.002 1.00 76.88 125 THR A O 1
ATOM 992 N N . PRO A 1 126 ? 14.432 14.547 -4.650 1.00 78.94 126 PRO A N 1
ATOM 993 C CA . PRO A 1 126 ? 13.562 13.612 -3.950 1.00 78.94 126 PRO A CA 1
ATOM 994 C C . PRO A 1 126 ? 14.345 12.837 -2.881 1.00 78.94 126 PRO A C 1
ATOM 996 O O . PRO A 1 126 ? 15.337 12.181 -3.193 1.00 78.94 126 PRO A O 1
ATOM 999 N N . GLU A 1 127 ? 13.870 12.869 -1.638 1.00 86.69 127 GLU A N 1
ATOM 1000 C CA . GLU A 1 127 ? 14.455 12.136 -0.511 1.00 86.69 127 GLU A CA 1
ATOM 1001 C C . GLU A 1 127 ? 13.458 11.122 0.059 1.00 86.69 127 GLU A C 1
ATOM 1003 O O . GLU A 1 127 ? 12.245 11.339 0.055 1.00 86.69 127 GLU A O 1
ATOM 1008 N N . LEU A 1 128 ? 13.965 9.990 0.553 1.00 88.62 128 LEU A N 1
ATOM 1009 C CA . LEU A 1 128 ? 13.137 8.969 1.196 1.00 88.62 128 LEU A CA 1
ATOM 1010 C C . LEU A 1 128 ? 13.044 9.212 2.691 1.00 88.62 128 LEU A C 1
ATOM 1012 O O . LEU A 1 128 ? 14.056 9.205 3.389 1.00 88.62 128 LEU A O 1
ATOM 1016 N N . ASN A 1 129 ? 11.817 9.282 3.188 1.00 92.69 129 ASN A N 1
ATOM 1017 C CA . ASN A 1 129 ? 11.528 9.175 4.606 1.00 92.69 129 ASN A CA 1
ATOM 1018 C C . ASN A 1 129 ? 10.971 7.772 4.894 1.00 92.69 129 ASN A C 1
ATOM 1020 O O . ASN A 1 129 ? 9.835 7.457 4.536 1.00 92.69 129 ASN A O 1
ATOM 1024 N N . ILE A 1 130 ? 11.782 6.898 5.501 1.00 93.56 130 ILE A N 1
ATOM 1025 C CA . ILE A 1 130 ? 11.353 5.541 5.873 1.00 93.56 130 ILE A CA 1
ATOM 1026 C C . ILE A 1 130 ? 10.464 5.640 7.112 1.00 93.56 130 ILE A C 1
ATOM 1028 O O . ILE A 1 130 ? 10.937 5.946 8.201 1.00 93.56 130 ILE A O 1
ATOM 1032 N N . LEU A 1 131 ? 9.180 5.339 6.948 1.00 94.25 131 LEU A N 1
ATOM 1033 C CA . LEU A 1 131 ? 8.179 5.388 8.011 1.00 94.25 131 LEU A CA 1
ATOM 1034 C C . LEU A 1 131 ? 8.236 4.141 8.890 1.00 94.25 131 LEU A C 1
ATOM 1036 O O . LEU A 1 131 ? 8.185 4.224 10.116 1.00 94.25 131 LEU A O 1
ATOM 1040 N N . TYR A 1 132 ? 8.366 2.978 8.254 1.00 94.19 132 TYR A N 1
ATOM 1041 C CA . TYR A 1 132 ? 8.364 1.686 8.924 1.00 94.19 132 TYR A CA 1
ATOM 1042 C C . TYR A 1 132 ? 9.374 0.734 8.292 1.00 94.19 132 TYR A C 1
ATOM 1044 O O . TYR A 1 132 ? 9.537 0.721 7.071 1.00 94.19 132 TYR A O 1
ATOM 1052 N N . MET A 1 133 ? 10.000 -0.116 9.106 1.00 94.06 133 MET A N 1
ATOM 1053 C CA . MET A 1 133 ? 10.945 -1.130 8.639 1.00 94.06 133 MET A CA 1
ATOM 1054 C C . MET A 1 133 ? 10.798 -2.430 9.428 1.00 94.06 133 ME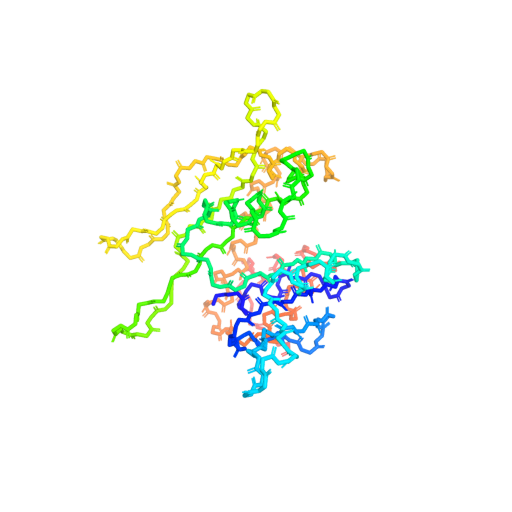T A C 1
ATOM 1056 O O . MET A 1 133 ? 10.592 -2.426 10.639 1.00 94.06 133 MET A O 1
ATOM 1060 N N . TRP A 1 134 ? 10.897 -3.566 8.743 1.00 94.00 134 TRP A N 1
ATOM 1061 C CA . TRP A 1 134 ? 10.843 -4.873 9.383 1.00 94.00 134 TRP A CA 1
ATOM 1062 C C . TRP A 1 134 ? 12.165 -5.250 10.042 1.00 94.00 134 TRP A C 1
ATOM 1064 O O . TRP A 1 134 ? 13.239 -5.162 9.444 1.00 94.00 134 TRP A O 1
ATOM 1074 N N . SER A 1 135 ? 12.064 -5.735 11.276 1.00 92.12 135 SER A N 1
ATOM 1075 C CA . SER A 1 135 ? 13.175 -6.220 12.080 1.00 92.12 135 SER A CA 1
ATOM 1076 C C . SER A 1 135 ? 13.193 -7.745 12.093 1.00 92.12 135 SER A C 1
ATOM 1078 O O . SER A 1 135 ? 12.299 -8.401 12.627 1.00 92.12 135 SER A O 1
ATOM 1080 N N . ALA A 1 136 ? 14.274 -8.328 11.569 1.00 88.25 136 ALA A N 1
ATOM 1081 C CA . ALA A 1 136 ? 14.488 -9.777 11.597 1.00 88.25 136 ALA A CA 1
ATOM 1082 C C . ALA A 1 136 ? 14.598 -10.350 13.015 1.00 88.25 136 ALA A C 1
ATOM 1084 O O . ALA A 1 136 ? 14.375 -11.541 13.221 1.00 88.25 136 ALA A O 1
ATOM 1085 N N . LYS A 1 137 ? 14.962 -9.509 13.990 1.00 90.62 137 LYS A N 1
ATOM 1086 C CA . LYS A 1 137 ? 15.131 -9.908 15.388 1.00 90.62 137 LYS A CA 1
ATOM 1087 C C . LYS A 1 137 ? 13.786 -10.119 16.081 1.00 90.62 137 LYS A C 1
ATOM 1089 O O . LYS A 1 137 ? 13.665 -11.027 16.896 1.00 90.62 137 LYS A O 1
ATOM 1094 N N . THR A 1 138 ? 12.811 -9.263 15.791 1.00 93.31 138 THR A N 1
ATOM 1095 C CA . THR A 1 138 ? 11.492 -9.268 16.442 1.00 93.31 138 THR A CA 1
ATOM 1096 C C . THR A 1 138 ? 10.399 -9.871 15.560 1.00 93.31 138 THR A C 1
ATOM 1098 O O . THR A 1 138 ? 9.313 -10.144 16.063 1.00 93.31 138 THR A O 1
ATOM 1101 N N . ASP A 1 139 ? 10.688 -10.097 14.273 1.00 89.56 139 ASP A N 1
ATOM 1102 C CA . ASP A 1 139 ? 9.729 -10.450 13.218 1.00 89.56 139 ASP A CA 1
ATOM 1103 C C . ASP A 1 139 ? 8.535 -9.482 13.161 1.00 89.56 139 ASP A C 1
ATOM 1105 O O . ASP A 1 139 ? 7.382 -9.875 12.981 1.00 89.56 139 ASP A O 1
ATOM 1109 N N . ARG A 1 140 ? 8.812 -8.186 13.349 1.00 90.31 140 ARG A N 1
ATOM 1110 C CA . ARG A 1 140 ? 7.806 -7.118 13.372 1.00 90.31 140 ARG A CA 1
ATOM 1111 C C . ARG A 1 140 ? 8.203 -5.974 12.462 1.00 90.31 140 ARG A C 1
ATOM 1113 O O . ARG A 1 140 ? 9.383 -5.708 12.260 1.00 90.31 140 ARG A O 1
ATOM 1120 N N . VAL A 1 141 ? 7.188 -5.297 11.938 1.00 90.62 141 VAL A N 1
ATOM 1121 C CA . VAL A 1 141 ? 7.344 -4.002 11.282 1.00 90.62 141 VAL A CA 1
ATOM 1122 C C . VAL A 1 141 ? 7.358 -2.936 12.375 1.00 90.62 141 VAL A C 1
ATOM 1124 O O . VAL A 1 141 ? 6.391 -2.807 13.123 1.00 90.62 141 VAL A O 1
ATOM 1127 N N . GLU A 1 142 ? 8.466 -2.218 12.499 1.00 94.56 142 GLU A N 1
ATOM 1128 C CA . GLU A 1 142 ? 8.714 -1.236 13.554 1.00 94.56 142 GLU A CA 1
ATOM 1129 C C . GLU A 1 142 ? 8.687 0.183 12.963 1.00 94.56 142 GLU A C 1
ATOM 1131 O O . GLU A 1 142 ? 9.131 0.375 11.826 1.00 94.56 142 GLU A O 1
ATOM 1136 N N . PRO A 1 143 ? 8.141 1.180 13.685 1.00 95.56 143 PRO A N 1
ATOM 1137 C CA . PRO A 1 143 ? 8.192 2.570 13.249 1.00 95.56 143 PRO A CA 1
ATOM 1138 C C . PRO A 1 143 ? 9.638 3.079 13.264 1.00 95.56 143 PRO A C 1
ATOM 1140 O O . PRO A 1 143 ? 10.398 2.777 14.184 1.00 95.56 143 PRO A O 1
ATOM 1143 N N . VAL A 1 144 ? 10.000 3.864 12.253 1.00 96.69 144 VAL A N 1
ATOM 1144 C CA . VAL A 1 144 ? 11.342 4.444 12.085 1.00 96.69 144 VAL A CA 1
ATOM 1145 C C . VAL A 1 144 ? 11.274 5.967 12.163 1.00 96.69 144 VAL A C 1
ATOM 1147 O O . VAL A 1 144 ? 11.946 6.559 13.005 1.00 96.69 144 VAL A O 1
ATOM 1150 N N . SER A 1 145 ? 10.410 6.581 11.353 1.00 96.12 145 SER A N 1
ATOM 1151 C CA . SER A 1 145 ? 10.208 8.032 11.301 1.00 96.12 145 SER A CA 1
ATOM 1152 C C . SER A 1 145 ? 8.718 8.378 11.224 1.00 96.12 145 SER A C 1
ATOM 1154 O O . SER A 1 145 ? 7.930 7.588 10.697 1.00 96.12 145 SER A O 1
ATOM 1156 N N . PRO A 1 146 ? 8.296 9.553 11.725 1.00 93.31 146 PRO A N 1
ATOM 1157 C CA . PRO A 1 146 ? 6.936 10.037 11.511 1.00 93.31 146 PRO A CA 1
ATOM 1158 C C . PRO A 1 146 ? 6.698 10.372 10.033 1.00 93.31 146 PRO A C 1
ATOM 1160 O O . PRO A 1 146 ? 7.633 10.715 9.308 1.00 93.31 146 PRO A O 1
ATOM 1163 N N . SER A 1 147 ? 5.436 10.314 9.604 1.00 92.69 147 SER A N 1
ATOM 1164 C CA . SER A 1 147 ? 5.041 10.847 8.297 1.00 92.69 147 SER A CA 1
ATOM 1165 C C . SER A 1 147 ? 5.056 12.372 8.320 1.00 92.69 147 SER A C 1
ATOM 1167 O O . SER A 1 147 ? 4.591 12.997 9.274 1.00 92.69 147 SER A O 1
ATOM 1169 N N . ILE A 1 148 ? 5.601 12.943 7.256 1.00 90.50 148 ILE A N 1
ATOM 1170 C CA . ILE A 1 148 ? 5.674 14.371 6.978 1.00 90.50 148 ILE A CA 1
ATOM 1171 C C . ILE A 1 148 ? 4.702 14.658 5.841 1.00 90.50 148 ILE A C 1
ATOM 1173 O O . ILE A 1 148 ? 3.661 15.276 6.043 1.00 90.50 148 ILE A O 1
ATOM 1177 N N . ARG A 1 149 ? 4.991 14.131 4.650 1.00 87.31 149 ARG A N 1
ATOM 1178 C CA . ARG A 1 149 ? 4.264 14.505 3.438 1.00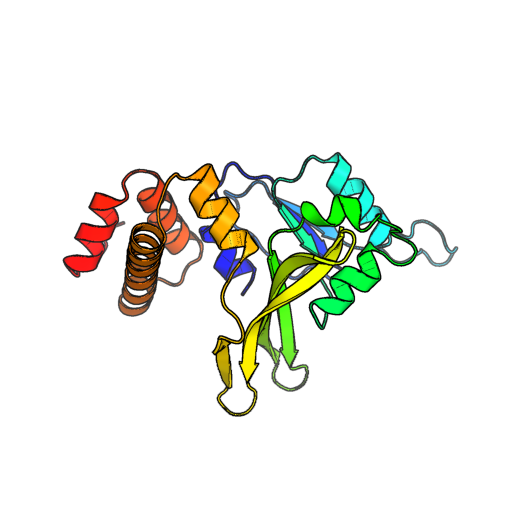 87.31 149 ARG A CA 1
ATOM 1179 C C . ARG A 1 149 ? 2.844 13.955 3.408 1.00 87.31 149 ARG A C 1
ATOM 1181 O O . ARG A 1 149 ? 1.918 14.699 3.105 1.00 87.31 149 ARG A O 1
ATOM 1188 N N . VAL A 1 150 ? 2.664 12.659 3.676 1.00 85.50 150 VAL A N 1
ATOM 1189 C CA . VAL A 1 150 ? 1.322 12.048 3.614 1.00 85.50 150 VAL A CA 1
ATOM 1190 C C . VAL A 1 150 ? 0.408 12.689 4.655 1.00 85.50 150 VAL A C 1
ATOM 1192 O O . VAL A 1 150 ? -0.755 12.957 4.370 1.00 85.50 150 VAL A O 1
ATOM 1195 N N . LYS A 1 151 ? 0.948 12.992 5.838 1.00 88.44 151 LYS A 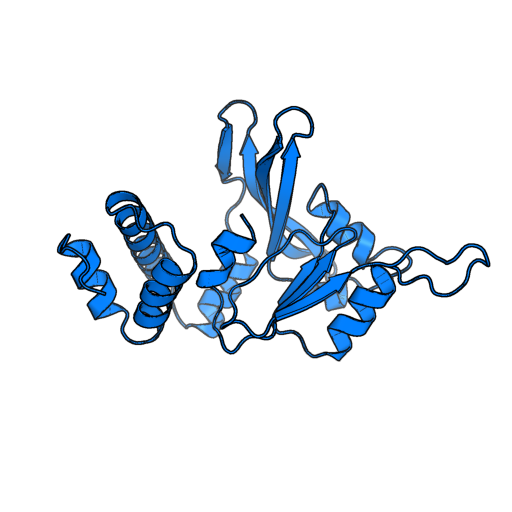N 1
ATOM 1196 C CA . LYS A 1 151 ? 0.245 13.760 6.861 1.00 88.44 151 LYS A CA 1
ATOM 1197 C C . LYS A 1 151 ? -0.156 15.154 6.362 1.00 88.44 151 LYS A C 1
ATOM 1199 O O . LYS A 1 151 ? -1.332 15.486 6.441 1.00 88.44 151 LYS A O 1
ATOM 1204 N N . GLU A 1 152 ? 0.779 15.945 5.838 1.00 88.19 152 GLU A N 1
ATOM 1205 C CA . GLU A 1 152 ? 0.493 17.297 5.330 1.00 88.19 152 GLU A CA 1
ATOM 1206 C C . GLU A 1 152 ? -0.569 17.284 4.218 1.00 88.19 152 GLU A C 1
ATOM 1208 O O . GLU A 1 152 ? -1.474 18.118 4.204 1.00 88.19 152 GLU A O 1
ATOM 1213 N N . GLU A 1 153 ? -0.497 16.316 3.299 1.00 87.31 153 GLU A N 1
ATOM 1214 C CA . GLU A 1 153 ? -1.503 16.134 2.248 1.00 87.31 153 GLU A CA 1
ATOM 1215 C C . GLU A 1 153 ? -2.878 15.777 2.843 1.00 87.31 153 GLU A C 1
ATOM 1217 O O . GLU A 1 153 ? -3.893 16.332 2.418 1.00 87.31 153 GLU A O 1
ATOM 1222 N N . LEU A 1 154 ? -2.932 14.894 3.847 1.00 87.75 154 LEU A N 1
ATOM 1223 C CA . LEU A 1 154 ? -4.178 14.556 4.540 1.00 87.75 154 LEU A CA 1
ATOM 1224 C C . LEU A 1 154 ? -4.784 15.776 5.231 1.00 87.75 154 LEU A C 1
ATOM 1226 O O . LEU A 1 154 ? -5.971 16.034 5.040 1.00 87.75 154 LEU A O 1
ATOM 1230 N N . GLU A 1 155 ? -3.994 16.544 5.980 1.00 91.06 155 GLU A N 1
ATOM 1231 C CA . GLU A 1 155 ? -4.468 17.758 6.655 1.00 91.06 155 GLU A CA 1
ATOM 1232 C C . GLU A 1 155 ? -5.013 18.769 5.633 1.00 91.06 155 GLU A C 1
ATOM 1234 O O . GLU A 1 155 ? -6.112 19.300 5.798 1.00 91.06 155 GLU A O 1
ATOM 1239 N N . LEU A 1 156 ? -4.299 18.967 4.518 1.00 90.12 156 LEU A N 1
ATOM 1240 C CA . LEU A 1 156 ? -4.684 19.915 3.473 1.00 90.12 156 LEU A CA 1
ATOM 1241 C C . LEU A 1 156 ? -5.979 19.525 2.746 1.00 90.12 156 LEU A C 1
ATOM 1243 O O . LEU A 1 156 ? -6.837 20.379 2.525 1.00 90.12 156 LEU A O 1
ATOM 1247 N N . PHE A 1 157 ? -6.112 18.262 2.328 1.00 88.75 157 PHE A N 1
ATOM 1248 C CA . PHE A 1 157 ? -7.233 17.830 1.486 1.00 88.75 157 PHE A CA 1
ATOM 1249 C C . PHE A 1 157 ? -8.472 17.414 2.274 1.00 88.75 157 PHE A C 1
ATOM 1251 O O . PHE A 1 157 ? -9.579 17.527 1.750 1.00 88.75 157 PHE A O 1
ATOM 1258 N N . SER A 1 158 ? -8.310 16.929 3.507 1.00 89.62 158 SER A N 1
ATOM 1259 C CA . SER A 1 158 ? -9.448 16.553 4.354 1.00 89.62 158 SER A CA 1
ATOM 1260 C C . SER A 1 158 ? -9.898 17.678 5.286 1.00 89.62 158 SER A C 1
ATOM 1262 O O . SER A 1 158 ? -11.029 17.646 5.765 1.00 89.62 158 SER A O 1
ATOM 1264 N N . GLY A 1 159 ? -9.030 18.660 5.558 1.00 92.25 159 GLY A N 1
ATOM 1265 C CA . GLY A 1 159 ? -9.262 19.688 6.573 1.00 92.25 159 GLY A CA 1
ATOM 1266 C C . GLY A 1 159 ? -9.158 19.171 8.012 1.00 92.25 159 GLY A C 1
ATOM 1267 O O . GLY A 1 159 ? -9.408 19.940 8.939 1.00 92.25 159 GLY A O 1
ATOM 1268 N N . MET A 1 160 ? -8.802 17.896 8.204 1.00 92.50 160 MET A N 1
ATOM 1269 C CA . MET A 1 160 ? -8.602 17.304 9.523 1.00 92.50 160 MET A CA 1
ATOM 1270 C C . MET A 1 160 ? -7.307 17.813 10.149 1.00 92.50 160 MET A C 1
ATOM 1272 O O . MET A 1 160 ? -6.292 17.964 9.474 1.00 92.50 160 MET A O 1
ATOM 1276 N N . ASN A 1 161 ? -7.317 18.016 11.460 1.00 92.94 161 ASN A N 1
ATOM 1277 C CA . ASN A 1 161 ? -6.092 18.207 12.229 1.00 92.94 161 ASN A CA 1
ATOM 1278 C C . ASN A 1 161 ? -5.481 16.859 12.657 1.00 92.94 161 ASN A C 1
ATOM 1280 O O . ASN A 1 161 ? -6.144 15.821 12.632 1.00 92.94 161 ASN A O 1
ATOM 1284 N N . GLU A 1 162 ? -4.230 16.878 13.126 1.00 89.06 162 GLU A N 1
ATOM 1285 C CA . GLU A 1 162 ? -3.526 15.682 13.617 1.00 89.06 162 GLU A CA 1
ATOM 1286 C C . GLU A 1 162 ? -4.366 14.819 14.571 1.00 89.06 162 GLU A C 1
ATOM 1288 O O . GLU A 1 162 ? -4.365 13.596 14.463 1.00 89.06 162 GLU A O 1
ATOM 1293 N N . LYS A 1 163 ? -5.096 15.427 15.512 1.00 92.69 163 LYS A N 1
ATOM 1294 C CA . LYS A 1 163 ? -5.878 14.672 16.495 1.00 92.69 163 LYS A CA 1
ATOM 1295 C C . LYS A 1 163 ? -7.020 13.909 15.820 1.00 92.69 163 LYS A C 1
ATOM 1297 O O . LYS A 1 163 ? -7.212 12.735 16.122 1.00 92.69 163 LYS A O 1
ATOM 1302 N N . GLU A 1 164 ? -7.728 14.552 14.897 1.00 93.25 164 GLU A N 1
ATOM 1303 C CA . GLU A 1 164 ? -8.812 13.937 14.120 1.00 93.25 164 GLU A CA 1
ATOM 1304 C C . GLU A 1 164 ? -8.286 12.813 13.219 1.00 93.25 164 GLU A C 1
ATOM 1306 O O . GLU A 1 164 ? -8.886 11.740 13.163 1.00 93.25 164 GLU A O 1
ATOM 1311 N N . ILE A 1 165 ? -7.121 13.008 12.586 1.00 91.62 165 ILE A N 1
ATOM 1312 C CA . ILE A 1 165 ? -6.453 11.967 11.789 1.00 91.62 165 ILE A CA 1
ATOM 1313 C C . ILE A 1 165 ? -6.116 10.757 12.667 1.00 91.62 165 ILE A C 1
ATOM 1315 O O . ILE A 1 165 ? -6.402 9.619 12.294 1.00 91.62 165 ILE A O 1
ATOM 1319 N N . GLN A 1 166 ? -5.540 10.975 13.851 1.00 91.44 166 GLN A N 1
ATOM 1320 C CA . GLN A 1 166 ? -5.215 9.886 14.775 1.00 91.44 166 GLN A CA 1
ATOM 1321 C C . GLN A 1 166 ? -6.466 9.168 15.298 1.00 91.44 166 GLN A C 1
ATOM 1323 O O . GLN A 1 166 ? -6.448 7.947 15.464 1.00 91.44 166 GLN A O 1
ATOM 1328 N N . GLU A 1 167 ? -7.559 9.888 15.551 1.00 91.75 167 GLU A N 1
ATOM 1329 C CA . GLU A 1 167 ? -8.843 9.292 15.939 1.00 91.75 167 GLU A CA 1
ATOM 1330 C C . GLU A 1 167 ? -9.438 8.438 14.809 1.00 91.75 167 GLU A C 1
ATOM 1332 O O . GLU A 1 167 ? -9.857 7.304 15.056 1.00 91.75 167 GLU A O 1
ATOM 1337 N N . ASP A 1 168 ? -9.391 8.914 13.562 1.00 90.94 168 ASP A N 1
ATOM 1338 C CA . ASP A 1 168 ? -9.816 8.148 12.386 1.00 90.94 168 ASP A CA 1
ATOM 1339 C C . ASP A 1 168 ? -8.963 6.882 12.179 1.00 90.94 168 ASP A C 1
ATOM 1341 O O . ASP A 1 168 ? -9.503 5.790 11.977 1.00 90.94 168 ASP A O 1
ATOM 1345 N N . LEU A 1 169 ? -7.635 6.987 12.320 1.00 91.31 169 LEU A N 1
ATOM 1346 C CA . LEU A 1 169 ? -6.719 5.843 12.248 1.00 91.31 169 LEU A CA 1
ATOM 1347 C C . LEU A 1 169 ? -6.994 4.804 13.342 1.00 91.31 169 LEU A C 1
ATOM 1349 O O . LEU A 1 169 ? -6.988 3.605 13.058 1.00 91.31 169 LEU A O 1
ATOM 1353 N N . ARG A 1 170 ? -7.286 5.237 14.575 1.00 91.75 170 ARG A N 1
ATOM 1354 C CA . ARG A 1 170 ? -7.693 4.333 15.665 1.00 91.75 170 ARG A CA 1
ATOM 1355 C C . ARG A 1 170 ? -9.026 3.651 15.371 1.00 91.75 170 ARG A C 1
ATOM 1357 O O . ARG A 1 170 ? -9.170 2.465 15.648 1.00 91.75 170 ARG A O 1
ATOM 1364 N N . GLY A 1 171 ? -9.992 4.368 14.793 1.00 90.75 171 GLY A N 1
ATOM 1365 C CA . GLY A 1 171 ? -11.244 3.784 14.305 1.00 90.75 171 GLY A CA 1
ATOM 1366 C C . GLY A 1 171 ? -10.986 2.639 13.325 1.00 90.75 171 GLY A C 1
ATOM 1367 O O . GLY A 1 171 ? -11.439 1.518 13.546 1.00 90.75 171 GLY A O 1
ATOM 1368 N N . LYS A 1 172 ? -10.157 2.893 12.310 1.00 92.00 172 LYS A N 1
ATOM 1369 C CA . LYS A 1 172 ? -9.750 1.887 11.318 1.00 92.00 172 LYS A CA 1
ATOM 1370 C C . LYS A 1 172 ? -9.008 0.701 11.941 1.00 92.00 172 LYS A C 1
ATOM 1372 O O . LYS A 1 172 ? -9.285 -0.435 11.570 1.00 92.00 172 LYS A O 1
ATOM 1377 N N . GLN A 1 173 ? -8.107 0.930 12.901 1.00 92.50 173 GLN A N 1
ATOM 1378 C CA . GLN A 1 173 ? -7.428 -0.158 13.621 1.00 92.50 173 GLN A CA 1
ATOM 1379 C C . GLN A 1 173 ? -8.418 -1.074 14.346 1.00 92.50 173 GLN A C 1
ATOM 1381 O O . GLN A 1 173 ? -8.323 -2.290 14.198 1.00 92.50 173 GLN A O 1
ATOM 1386 N N . ARG A 1 174 ? -9.403 -0.504 15.050 1.00 91.88 174 ARG A N 1
ATOM 1387 C CA . ARG A 1 174 ? -10.438 -1.281 15.752 1.00 91.88 174 ARG A CA 1
ATOM 1388 C C . ARG A 1 174 ? -11.247 -2.155 14.799 1.00 91.88 174 ARG A C 1
ATOM 1390 O O . ARG A 1 174 ? -11.502 -3.311 15.117 1.00 91.88 174 ARG A O 1
ATOM 1397 N N . ILE A 1 175 ? -11.589 -1.642 13.614 1.00 92.56 175 ILE A N 1
ATOM 1398 C CA . ILE A 1 175 ? -12.271 -2.430 12.575 1.00 92.56 175 ILE A CA 1
ATOM 1399 C C . ILE A 1 175 ? -11.415 -3.641 12.178 1.00 92.56 175 ILE A C 1
ATOM 1401 O O . ILE A 1 175 ? -11.914 -4.762 12.153 1.00 92.56 175 ILE A O 1
ATOM 1405 N N . LEU A 1 176 ? -10.115 -3.452 11.920 1.00 91.44 176 LEU A N 1
ATOM 1406 C CA . LEU A 1 176 ? -9.213 -4.552 11.546 1.00 91.44 176 LEU A CA 1
ATOM 1407 C C . LEU A 1 176 ? -9.054 -5.597 12.658 1.00 91.44 176 LEU A C 1
ATOM 1409 O O . LEU A 1 176 ? -9.037 -6.797 12.381 1.00 91.44 176 LEU A O 1
ATOM 1413 N N . GLU A 1 177 ? -8.942 -5.154 13.909 1.00 91.94 177 GLU A N 1
ATOM 1414 C CA . GLU A 1 177 ? -8.872 -6.039 15.076 1.00 91.94 177 GLU A CA 1
ATOM 1415 C C . GLU A 1 177 ? -10.166 -6.839 15.256 1.00 91.94 177 GLU A C 1
ATOM 1417 O O . GLU A 1 177 ? -10.124 -8.038 15.538 1.00 91.94 177 GLU A O 1
ATOM 1422 N N . TRP A 1 178 ? -11.316 -6.204 15.036 1.00 93.38 178 TRP A N 1
ATOM 1423 C CA . TRP A 1 178 ? -12.619 -6.853 15.115 1.00 93.38 178 TRP A CA 1
ATOM 1424 C C . TRP A 1 178 ? -12.840 -7.866 13.985 1.00 93.38 178 TRP A C 1
ATOM 1426 O O . TRP A 1 178 ? -13.305 -8.973 14.260 1.00 93.38 178 TRP A O 1
ATOM 1436 N N . LEU A 1 179 ? -12.420 -7.556 12.750 1.00 92.00 179 LEU A N 1
ATOM 1437 C CA . LEU A 1 179 ? -12.432 -8.508 11.629 1.00 92.00 179 LEU A CA 1
ATOM 1438 C C . LEU A 1 179 ? -11.597 -9.751 11.962 1.00 92.00 179 LEU A C 1
ATOM 1440 O O . LEU A 1 179 ? -12.034 -10.880 11.746 1.00 92.00 179 LEU A O 1
ATOM 1444 N N . LEU A 1 180 ? -10.410 -9.546 12.546 1.00 90.94 180 LEU A N 1
ATOM 1445 C CA . LEU A 1 180 ? -9.537 -10.633 12.980 1.00 90.94 180 LEU A CA 1
ATOM 1446 C C . LEU A 1 180 ? -10.186 -11.486 14.078 1.00 90.94 180 LEU A C 1
ATOM 1448 O O . LEU A 1 180 ? -10.090 -12.713 14.026 1.00 90.94 180 LEU A O 1
ATOM 1452 N N . LYS A 1 181 ? -10.839 -10.847 15.056 1.00 91.44 181 LYS A N 1
ATOM 1453 C CA . LYS A 1 181 ? -11.534 -11.516 16.164 1.00 91.44 181 LYS A CA 1
ATOM 1454 C C . LYS A 1 181 ? -12.685 -12.405 15.679 1.00 91.44 181 LYS A C 1
ATOM 1456 O O . LYS A 1 181 ? -12.868 -13.484 16.233 1.00 91.44 181 LYS A O 1
ATOM 1461 N N . HIS A 1 182 ? -13.400 -11.983 14.638 1.00 89.75 182 HIS A N 1
ATOM 1462 C CA . HIS A 1 182 ? -14.535 -12.713 14.057 1.00 89.75 182 HIS A CA 1
ATOM 1463 C C . HIS A 1 182 ? -14.140 -13.661 12.913 1.00 89.75 182 HIS A C 1
ATOM 1465 O O . HIS A 1 182 ? -15.005 -14.167 12.206 1.00 89.75 182 HIS A O 1
ATOM 1471 N N . ASP A 1 183 ? -12.842 -13.920 12.715 1.00 90.38 183 ASP A N 1
ATOM 1472 C CA . ASP A 1 183 ? -12.331 -14.802 11.655 1.00 90.38 183 ASP A CA 1
ATOM 1473 C C . ASP A 1 183 ? -12.653 -14.332 10.219 1.00 90.38 183 ASP A C 1
ATOM 1475 O O . ASP A 1 183 ? -12.536 -15.100 9.262 1.00 90.38 183 ASP A O 1
ATOM 1479 N N . ILE A 1 184 ? -12.993 -13.051 10.033 1.00 88.75 184 ILE A N 1
ATOM 1480 C CA . ILE A 1 184 ? -13.304 -12.473 8.722 1.00 88.75 184 ILE A CA 1
ATOM 1481 C C . ILE A 1 184 ? -11.991 -12.217 7.980 1.00 88.75 184 ILE A C 1
ATOM 1483 O O . ILE A 1 184 ? -11.282 -11.238 8.212 1.00 88.75 184 ILE A O 1
ATOM 1487 N N . ARG A 1 185 ? -11.638 -13.153 7.096 1.00 84.94 185 ARG A N 1
ATOM 1488 C CA . ARG A 1 185 ? -10.340 -13.184 6.398 1.00 84.94 185 ARG A CA 1
ATOM 1489 C C . ARG A 1 185 ? -10.441 -13.132 4.881 1.00 84.94 185 ARG A C 1
ATOM 1491 O O . ARG A 1 185 ? -9.414 -12.969 4.219 1.00 84.94 185 ARG A O 1
ATOM 1498 N N . SER A 1 186 ? -11.634 -13.337 4.325 1.00 84.31 186 SER A N 1
ATOM 1499 C CA . SER A 1 186 ? -11.816 -13.331 2.878 1.00 84.31 186 SER A CA 1
ATOM 1500 C C . SER A 1 186 ? -11.705 -11.898 2.355 1.00 84.31 186 SER A C 1
ATOM 1502 O O . SER A 1 186 ? -12.127 -10.938 2.998 1.00 84.31 186 SER A O 1
ATOM 1504 N N . VAL A 1 187 ? -11.094 -11.750 1.185 1.00 79.38 187 VAL A N 1
ATOM 1505 C CA . VAL A 1 187 ? -10.898 -10.445 0.548 1.00 79.38 187 VAL A CA 1
ATOM 1506 C C . VAL A 1 187 ? -12.245 -9.778 0.244 1.00 79.38 187 VAL A C 1
ATOM 1508 O O . VAL A 1 187 ? -12.370 -8.564 0.401 1.00 79.38 187 VAL A O 1
ATOM 1511 N N . ASP A 1 188 ? -13.252 -10.575 -0.117 1.00 80.25 188 ASP A N 1
ATOM 1512 C CA . ASP A 1 188 ? -14.596 -10.098 -0.434 1.00 80.25 188 ASP A CA 1
ATOM 1513 C C . ASP A 1 188 ? -15.341 -9.621 0.816 1.00 80.25 188 ASP A C 1
ATOM 1515 O O . ASP A 1 188 ? -15.914 -8.533 0.805 1.00 80.25 188 ASP A O 1
ATOM 1519 N N . ASP A 1 189 ? -15.297 -10.375 1.918 1.00 84.62 189 ASP A N 1
ATOM 1520 C CA . ASP A 1 189 ? -16.001 -9.995 3.150 1.00 84.62 189 ASP A CA 1
ATOM 1521 C C . ASP A 1 189 ? -15.351 -8.782 3.822 1.00 84.62 189 ASP A C 1
ATOM 1523 O O . ASP A 1 189 ? -16.050 -7.874 4.273 1.00 84.62 189 ASP A O 1
ATOM 1527 N N . VAL A 1 190 ? -14.015 -8.702 3.802 1.00 86.88 190 VAL A N 1
ATOM 1528 C CA . VAL A 1 190 ? -13.301 -7.482 4.209 1.00 86.88 190 VAL A CA 1
ATOM 1529 C C . VAL A 1 190 ? -13.695 -6.314 3.299 1.00 86.88 190 VAL A C 1
ATOM 1531 O O . VAL A 1 190 ? -13.969 -5.222 3.791 1.00 86.88 190 VAL A O 1
ATOM 1534 N N . GLY A 1 191 ? -13.774 -6.536 1.984 1.00 82.94 191 GLY A N 1
ATOM 1535 C CA . GLY A 1 191 ? -14.188 -5.526 1.008 1.00 82.94 191 GLY A CA 1
ATOM 1536 C C . GLY A 1 191 ? -15.593 -4.973 1.253 1.00 82.94 191 GLY A C 1
ATOM 1537 O O . GLY A 1 191 ? -15.784 -3.761 1.151 1.00 82.94 191 GLY A O 1
ATOM 1538 N N . LYS A 1 192 ? -16.560 -5.817 1.640 1.00 83.56 192 LYS A N 1
ATOM 1539 C CA . LYS A 1 192 ? -17.922 -5.384 2.009 1.00 83.56 192 LYS A CA 1
ATOM 1540 C C . LYS A 1 192 ? -17.903 -4.424 3.198 1.00 83.56 192 LYS A C 1
ATOM 1542 O O . LYS A 1 192 ? -18.452 -3.334 3.097 1.00 83.56 192 LYS A O 1
ATOM 1547 N N . ILE A 1 193 ? -17.219 -4.793 4.285 1.00 88.06 193 ILE A N 1
ATOM 1548 C CA . ILE A 1 193 ? -17.115 -3.960 5.496 1.00 88.06 193 ILE A CA 1
ATOM 1549 C C . ILE A 1 193 ? -16.423 -2.630 5.195 1.00 88.06 193 ILE A C 1
ATOM 1551 O O . ILE A 1 193 ? -16.856 -1.578 5.658 1.00 88.06 193 ILE A O 1
ATOM 1555 N N . VAL A 1 194 ? -15.357 -2.659 4.397 1.00 86.06 194 VAL A N 1
ATOM 1556 C CA . VAL A 1 194 ? -14.645 -1.442 4.003 1.00 86.06 194 VAL A CA 1
ATOM 1557 C C . VAL A 1 194 ? -15.513 -0.546 3.122 1.00 86.06 194 VAL A C 1
ATOM 1559 O O . VAL A 1 194 ? -15.510 0.669 3.300 1.00 86.06 194 VAL A O 1
ATOM 1562 N N . THR A 1 195 ? -16.266 -1.126 2.188 1.00 83.44 195 THR A N 1
ATOM 1563 C CA . THR A 1 195 ? -17.201 -0.370 1.346 1.00 83.44 195 THR A CA 1
ATOM 1564 C C . THR A 1 195 ? -18.275 0.290 2.202 1.00 83.44 195 THR A C 1
ATOM 1566 O O . THR A 1 195 ? -18.516 1.482 2.040 1.00 83.44 195 THR A O 1
ATOM 1569 N N . GLU A 1 196 ? -18.847 -0.445 3.159 1.00 86.75 196 GLU A N 1
ATOM 1570 C CA . GLU A 1 196 ? -19.825 0.100 4.101 1.00 86.75 196 GLU A CA 1
ATOM 1571 C C . GLU A 1 196 ? -19.220 1.229 4.942 1.00 86.75 196 GLU A C 1
ATOM 1573 O O . GLU A 1 196 ? -19.833 2.278 5.075 1.00 86.75 196 GLU A O 1
ATOM 1578 N N . TYR A 1 197 ? -17.971 1.095 5.404 1.00 88.88 197 TYR A N 1
ATOM 1579 C CA . TYR A 1 197 ? -17.274 2.160 6.137 1.00 88.88 197 TYR A CA 1
ATOM 1580 C C . TYR A 1 197 ? -17.142 3.456 5.322 1.00 88.88 197 TYR A C 1
ATOM 1582 O O . TYR A 1 197 ? -17.180 4.551 5.883 1.00 88.88 197 TYR A O 1
ATOM 1590 N N . TYR A 1 198 ? -16.973 3.352 4.000 1.00 83.69 198 TYR A N 1
ATOM 1591 C CA . TYR A 1 198 ? -16.930 4.519 3.115 1.00 83.69 198 TYR A CA 1
ATOM 1592 C C . TYR A 1 198 ? -18.307 5.153 2.872 1.00 83.69 198 TYR A C 1
ATOM 1594 O O . TYR A 1 198 ? -18.357 6.324 2.494 1.00 83.69 198 TYR A O 1
ATOM 1602 N N . VAL A 1 199 ? -19.398 4.405 3.058 1.00 86.56 199 VAL A N 1
ATOM 1603 C CA . VAL A 1 199 ? -20.780 4.876 2.875 1.00 86.56 199 VAL A CA 1
ATOM 1604 C C . VAL A 1 199 ? -21.349 5.430 4.182 1.00 86.56 199 VAL A C 1
ATOM 1606 O O . VAL A 1 199 ? -21.849 6.554 4.197 1.00 86.56 199 VAL A O 1
ATOM 1609 N N . ASP A 1 200 ? -21.239 4.667 5.268 1.00 89.25 200 ASP A N 1
ATOM 1610 C CA . ASP A 1 200 ? -21.731 4.992 6.605 1.00 89.25 200 ASP A CA 1
ATOM 1611 C C . ASP A 1 200 ? -20.723 4.542 7.678 1.00 89.25 200 ASP A C 1
ATOM 1613 O O . ASP A 1 200 ? -20.765 3.441 8.238 1.00 89.25 200 ASP A O 1
ATOM 1617 N N . LYS A 1 201 ? -19.774 5.437 7.959 1.00 90.19 201 LYS A N 1
ATOM 1618 C CA . LYS A 1 201 ? -18.701 5.227 8.936 1.00 90.19 201 LYS A CA 1
ATOM 1619 C C . LYS A 1 201 ? -19.228 4.959 10.347 1.00 90.19 201 LYS A C 1
ATOM 1621 O O . LYS A 1 201 ? -18.674 4.101 11.037 1.00 90.19 201 LYS A O 1
ATOM 1626 N N . ASP A 1 202 ? -20.238 5.706 10.784 1.00 90.69 202 ASP A N 1
ATOM 1627 C CA . ASP A 1 202 ? -20.701 5.675 12.174 1.00 90.69 202 ASP A CA 1
ATOM 1628 C C . ASP A 1 202 ? -21.373 4.333 12.477 1.00 90.69 202 ASP A C 1
ATOM 1630 O O . ASP A 1 202 ? -21.035 3.687 13.469 1.00 90.69 202 ASP A O 1
ATOM 1634 N N . THR A 1 203 ? -22.201 3.833 11.554 1.00 90.56 203 THR A N 1
ATOM 1635 C CA . THR A 1 203 ? -22.831 2.510 11.676 1.00 90.56 203 THR A CA 1
ATOM 1636 C C . THR A 1 203 ? -21.800 1.381 11.799 1.00 90.56 203 THR A C 1
ATOM 1638 O O . THR A 1 203 ? -21.957 0.481 12.630 1.00 90.56 203 THR A O 1
ATOM 1641 N N . VAL A 1 204 ? -20.720 1.413 11.008 1.00 91.12 204 VAL A N 1
ATOM 1642 C CA . VAL A 1 204 ? -19.660 0.391 11.083 1.00 91.12 204 VAL A CA 1
ATOM 1643 C C . VAL A 1 204 ? -18.891 0.475 12.401 1.00 91.12 204 VAL A C 1
ATOM 1645 O O . VAL A 1 204 ? -18.563 -0.558 12.987 1.00 91.12 204 VAL A O 1
ATOM 1648 N N . LEU A 1 205 ? -18.604 1.681 12.892 1.00 90.81 205 LEU A N 1
ATOM 1649 C CA . LEU A 1 205 ? -17.922 1.851 14.175 1.00 90.81 205 LEU A CA 1
ATOM 1650 C C . LEU A 1 205 ? -18.794 1.388 15.348 1.00 90.81 205 LEU A C 1
ATOM 1652 O O . LEU A 1 205 ? -18.290 0.662 16.203 1.00 90.81 205 LEU A O 1
ATOM 1656 N N . ASP A 1 206 ? -20.089 1.702 15.348 1.00 90.19 206 ASP A N 1
ATOM 1657 C CA . ASP A 1 206 ? -21.043 1.239 16.363 1.00 90.19 206 ASP A CA 1
ATOM 1658 C C . ASP A 1 206 ? -21.181 -0.292 16.373 1.00 90.19 206 ASP A C 1
ATOM 1660 O O . ASP A 1 206 ? -21.296 -0.914 17.435 1.00 90.19 206 ASP A O 1
ATOM 1664 N N . LEU A 1 207 ? -21.152 -0.927 15.194 1.00 89.00 207 LEU A N 1
ATOM 1665 C CA . LEU A 1 207 ? -21.144 -2.386 15.060 1.00 89.00 207 LEU A CA 1
ATOM 1666 C C . LEU A 1 207 ? -19.903 -2.998 15.727 1.00 89.00 207 LEU A C 1
ATOM 1668 O O . LEU A 1 207 ? -20.022 -3.954 16.498 1.00 89.00 207 LEU A O 1
ATOM 1672 N N . VAL A 1 208 ? -18.731 -2.427 15.439 1.00 89.19 208 VAL A N 1
ATOM 1673 C CA . VAL A 1 208 ? -17.435 -2.874 15.963 1.00 89.19 208 VAL A CA 1
ATOM 1674 C C . VAL A 1 208 ? -17.330 -2.653 17.472 1.00 89.19 208 VAL A C 1
ATOM 1676 O O . VAL A 1 208 ? -16.860 -3.535 18.189 1.00 89.19 208 VAL A O 1
ATOM 1679 N N . GLU A 1 209 ? -17.792 -1.508 17.976 1.00 85.94 209 GLU A N 1
ATOM 1680 C CA . GLU A 1 209 ? -17.804 -1.193 19.410 1.00 85.94 209 GLU A CA 1
ATOM 1681 C C . GLU A 1 209 ? -18.806 -2.053 20.188 1.00 85.94 209 GLU A C 1
ATOM 1683 O O . GLU A 1 209 ? -18.538 -2.447 21.324 1.00 85.94 209 GLU A O 1
ATOM 1688 N N . GLY A 1 210 ? -19.942 -2.379 19.568 1.00 84.19 210 GLY A N 1
ATOM 1689 C CA . GLY A 1 210 ? -20.968 -3.241 20.144 1.00 84.19 210 GLY A CA 1
ATOM 1690 C C . GLY A 1 210 ? -20.630 -4.734 20.144 1.00 84.19 210 GLY A C 1
ATOM 1691 O O . GLY A 1 210 ? -21.426 -5.502 20.682 1.00 84.19 210 GLY A O 1
ATOM 1692 N N . ASP A 1 211 ? -19.505 -5.139 19.537 1.00 81.00 211 ASP A N 1
ATOM 1693 C CA . ASP A 1 211 ? -19.066 -6.536 19.382 1.00 81.00 211 ASP A CA 1
ATOM 1694 C C . ASP A 1 211 ? -20.182 -7.463 18.872 1.00 81.00 211 ASP A C 1
ATOM 1696 O O . ASP A 1 211 ? -20.340 -8.594 19.328 1.00 81.00 211 ASP A O 1
ATOM 1700 N N . LYS A 1 212 ? -21.028 -6.950 17.972 1.00 70.62 212 LYS A N 1
ATOM 1701 C CA . LYS A 1 212 ? -22.182 -7.695 17.464 1.00 70.62 212 LYS A CA 1
ATOM 1702 C C . LYS A 1 212 ? -21.741 -8.647 16.359 1.00 70.62 212 LYS A C 1
ATOM 1704 O O . LYS A 1 212 ? -20.970 -8.259 15.484 1.00 70.62 212 LYS A O 1
ATOM 1709 N N . ASP A 1 213 ? -22.302 -9.854 16.365 1.00 61.59 213 ASP A N 1
ATOM 1710 C CA . ASP A 1 213 ? -22.110 -10.814 15.281 1.00 61.59 213 ASP A CA 1
ATOM 1711 C C . ASP A 1 213 ? -22.612 -10.255 13.945 1.00 61.59 213 ASP A C 1
ATOM 1713 O O . ASP A 1 213 ? -23.658 -9.604 13.843 1.00 61.59 213 ASP A O 1
ATOM 1717 N N . VAL A 1 214 ? -21.850 -10.557 12.901 1.00 58.78 214 VAL A N 1
ATOM 1718 C CA . VAL A 1 214 ? -22.090 -10.100 11.537 1.00 58.78 214 VAL A CA 1
ATOM 1719 C C . VAL A 1 214 ? -23.026 -11.071 10.833 1.00 58.78 214 VAL A C 1
ATOM 1721 O O . VAL A 1 214 ? -22.614 -12.160 10.449 1.00 58.78 214 VAL A O 1
ATOM 1724 N N . ASN A 1 215 ? -24.279 -10.672 10.623 1.00 52.16 215 ASN A N 1
ATOM 1725 C CA . ASN A 1 215 ? -25.129 -11.274 9.593 1.00 52.16 215 ASN A CA 1
ATOM 1726 C C . ASN A 1 215 ? -25.012 -10.409 8.327 1.00 52.16 215 ASN A C 1
ATOM 1728 O O . ASN A 1 215 ? -25.865 -9.553 8.093 1.00 52.16 215 ASN A O 1
ATOM 1732 N N . ILE A 1 216 ? -23.934 -10.582 7.557 1.00 52.06 216 ILE A N 1
ATOM 1733 C CA . ILE A 1 216 ? -23.758 -9.986 6.217 1.00 52.06 216 ILE A CA 1
ATOM 1734 C C . ILE A 1 216 ? -23.746 -11.102 5.179 1.00 52.06 216 ILE A C 1
ATOM 1736 O O . ILE A 1 216 ? -23.050 -12.112 5.417 1.00 52.06 216 ILE A O 1
#

pLDDT: mean 83.39, std 8.52, range [52.06, 96.69]

Radius of gyration: 19.3 Å; chains: 1; bounding box: 43×42×53 Å

Sequence (216 aa):
MLNALMPFMPANQRIISMEDTRELNLPEFLHWIPLTTRPPNPRGEGEVSMLELVENSLRMRPDRIVVGEVRRAHEVIDRIMGPPMNIPGLVMGSLPLIVVQHMNRRTGQRRTFEIAELVKGEGGTPELNILYMWSAKTDRVEPVSPSIRVKEELELFSGMNEKEIQEDLRGKQRILEWLLKHDIRSVDDVGKIVTEYYVDKDTVLDLVEGDKDVNI

Foldseek 3Di:
DVQLCQLLDPLPFAEEEEEQDDDDDHDPSHNYHYHHFDAADPVRPDGRDSLNSVVVVVVVVGPYYHYPDDQDPVVVVCPCCDPPNVPDQQCVVVFAKDWHWDADPVPRDIDGAWIWGWDQDPPRGTDTDTQWGADPVVRDIGGDDDDDRVQVVCCVPVVDDPVRVVVVVVLVVLLVVLCVVLVVDDSVSSSVLSVVCVVPVVVSSCCSVVSDDDPD